Protein AF-0000000085014315 (afdb_homodimer)

Radius of gyration: 19.29 Å; Cα contacts (8 Å, |Δi|>4): 509; chains: 2; bounding box: 59×78×40 Å

Foldseek 3Di:
DPPPPPPPPDPPDDDDDLLVVQVVPAQDWDADPPARKTKHHHPFKHKDDQFWWKKAKQAAKKWKQWPPRDIDIHHHGRIDTDHGPIIIIIGGPDHSIMMMTDGDPDDD/DPPDPPPVPDPPDDDDDLLVVQVVPAQDWDADPPARKTKHHHDFKHKDDQFWWKKAKQAAKKWKQWPPRDIDIHHHGGIDTDHGPIIIMIGGPDHSIMMMTDGDPPDD

pLDDT: mean 91.31, std 13.92, range [42.81, 98.94]

Sequence (216 aa):
MPQRPRLNHREPPQPLHLVRLAAGTPGEWVVLPGSLLRVLALQGKVGGPAVSGWLTCLAGEALLDLPQREFVRLRAAEGYRVTPGEAWEALPVKAGTVLLLVPDHPEAMPQRPRLNHREPPQPLHLVRLAAGTPGEWVVLPGSLLRVLALQGKVGGPAVSGWLTCLAGEALLDLPQREFVRLRAAEGYRVTPGEAWEALPVKAGTVLLLVPDHPEA

Organism: Deinococcus geothermalis (strain DSM 11300 / CIP 105573 / AG-3a) (NCBI:txid319795)

Nearest PDB structures (foldseek):
  2i45-assembly1_B  TM=7.816E-01  e=3.590E-04  Neisseria meningitidis
  2i45-assembly3_E  TM=7.055E-01  e=2.454E-04  Neisseria meningitidis
  2i45-assembly1_A  TM=7.006E-01  e=3.791E-04  Neisseria meningitidis
  2i45-assembly4_H  TM=6.949E-01  e=3.590E-04  Neisseria meningitidis
  2i45-assembly5_J  TM=7.078E-01  e=1.009E-03  Neisseria meningitidis

Solvent-accessible surface area (backbone atoms only — not comparable to full-atom values): 11751 Å² total; per-residue (Å²): 129,82,79,70,73,74,70,80,71,73,73,75,76,67,58,43,53,46,60,61,58,12,55,73,44,60,55,35,80,38,71,44,86,98,55,80,32,29,27,28,17,50,67,49,76,37,76,55,77,83,45,38,28,41,38,31,22,45,30,44,23,34,37,35,44,36,68,95,81,37,67,35,72,33,41,52,35,17,32,36,80,45,43,58,88,58,61,39,32,38,30,52,74,34,82,74,14,24,38,38,37,43,56,56,75,75,77,127,127,84,76,70,75,74,69,78,69,73,72,74,76,67,59,42,54,47,58,61,58,13,56,73,45,62,52,34,79,38,70,43,88,97,55,79,34,29,26,26,17,52,58,55,75,37,76,56,78,84,45,36,29,42,38,30,23,44,31,45,23,34,36,35,45,36,68,93,83,36,66,35,69,33,41,53,34,17,31,37,81,44,44,59,87,60,61,41,31,38,30,53,75,35,82,75,14,25,38,36,37,44,57,55,74,77,74,128

Secondary structure (DSSP, 8-state):
----------PPP--EEHHHHHHTSTTS-EEPTTSS-EEEE-SS-EEPPS--EEEEEEESEEEEEEGGGEEEEEETTEEEEE-TT---EEEESSTT-EEEEEEPP---/----------PPP--EEHHHHHHTSTTSEEEPTTSS-EEEE--S-EEPPS--EEEEEEESEEEEEEGGGEEEEEETTEEEEE-TT---EEEESSTT-EEEEEEPP---

Structure (mmCIF, N/CA/C/O backbone):
data_AF-0000000085014315-model_v1
#
loop_
_entity.id
_entity.type
_entity.pdbx_description
1 polymer 'Uncharacterized protein'
#
loop_
_atom_site.group_PDB
_atom_site.id
_atom_site.type_symbol
_atom_site.label_atom_id
_atom_site.label_alt_id
_atom_site.label_comp_id
_atom_site.label_asym_id
_atom_site.label_entity_id
_atom_site.label_seq_id
_atom_site.pdbx_PDB_ins_code
_atom_site.Cartn_x
_atom_site.Cartn_y
_atom_site.Cartn_z
_atom_site.occupancy
_atom_site.B_iso_or_equiv
_atom_site.auth_seq_id
_atom_site.auth_comp_id
_atom_site.auth_asym_id
_atom_site.auth_atom_id
_atom_site.pdbx_PDB_model_num
ATOM 1 N N . MET A 1 1 ? -25.344 -43.625 7.895 1 47.88 1 MET A N 1
ATOM 2 C CA . MET A 1 1 ? -24.703 -43 6.742 1 47.88 1 MET A CA 1
ATOM 3 C C . MET A 1 1 ? -23.484 -42.188 7.176 1 47.88 1 MET A C 1
ATOM 5 O O . MET A 1 1 ? -23.578 -41.312 8.023 1 47.88 1 MET A O 1
ATOM 9 N N . PRO A 1 2 ? -22.203 -42.625 7.016 1 53.38 2 PRO A N 1
ATOM 10 C CA . PRO A 1 2 ? -21.047 -41.906 7.547 1 53.38 2 PRO A CA 1
ATOM 11 C C . PRO A 1 2 ? -20.938 -40.5 6.977 1 53.38 2 PRO A C 1
ATOM 13 O O . PRO A 1 2 ? -21.328 -40.25 5.832 1 53.38 2 PRO A O 1
ATOM 16 N N . GLN A 1 3 ? -21.141 -39.469 7.793 1 55.25 3 GLN A N 1
ATOM 17 C CA . GLN A 1 3 ? -20.922 -38.062 7.391 1 55.25 3 GLN A CA 1
ATOM 18 C C . GLN A 1 3 ? -19.594 -37.906 6.641 1 55.25 3 GLN A C 1
ATOM 20 O O . GLN A 1 3 ? -18.547 -38.375 7.117 1 55.25 3 GLN A O 1
ATOM 25 N N . ARG A 1 4 ? -19.609 -38.094 5.32 1 55.94 4 ARG A N 1
ATOM 26 C CA . ARG A 1 4 ? -18.422 -37.781 4.535 1 55.94 4 ARG A CA 1
ATOM 27 C C . ARG A 1 4 ? -17.656 -36.594 5.148 1 55.94 4 ARG A C 1
ATOM 29 O O . ARG A 1 4 ? -18.234 -35.562 5.473 1 55.94 4 ARG A O 1
ATOM 36 N N . PRO A 1 5 ? -16.516 -36.781 5.625 1 56.53 5 PRO A N 1
ATOM 37 C CA . PRO A 1 5 ? -15.75 -35.656 6.121 1 56.53 5 PRO A CA 1
ATOM 38 C C . PRO A 1 5 ? -15.82 -34.438 5.18 1 56.53 5 PRO A C 1
ATOM 40 O O . PRO A 1 5 ? -15.773 -34.594 3.959 1 56.53 5 PRO A O 1
ATOM 43 N N . ARG A 1 6 ? -16.484 -33.375 5.543 1 51.81 6 ARG A N 1
ATOM 44 C CA . ARG A 1 6 ? -16.406 -32.156 4.766 1 51.81 6 ARG A CA 1
ATOM 45 C C . ARG A 1 6 ? -15 -31.922 4.242 1 51.81 6 ARG A C 1
ATOM 47 O O . ARG A 1 6 ? -14.047 -31.875 5.02 1 51.81 6 ARG A O 1
ATOM 54 N N . LEU A 1 7 ? -14.648 -32.406 3.115 1 51.91 7 LEU A N 1
ATOM 55 C CA . LEU A 1 7 ? -13.383 -32 2.521 1 51.91 7 LEU A CA 1
ATOM 56 C C . LEU A 1 7 ? -13.062 -30.547 2.854 1 51.91 7 LEU A C 1
ATOM 58 O O . LEU A 1 7 ? -13.938 -29.688 2.777 1 51.91 7 LEU A O 1
ATOM 62 N N . ASN A 1 8 ? -12.281 -30.297 3.912 1 54.97 8 ASN A N 1
ATOM 63 C CA . ASN A 1 8 ? -11.789 -28.969 4.211 1 54.97 8 ASN A CA 1
ATOM 64 C C . ASN A 1 8 ? -11.578 -28.141 2.941 1 54.97 8 ASN A C 1
ATOM 66 O O . ASN A 1 8 ? -10.602 -28.344 2.223 1 54.97 8 ASN A O 1
ATOM 70 N N . HIS A 1 9 ? -12.531 -27.984 2.164 1 61.34 9 HIS A N 1
ATOM 71 C CA . HIS A 1 9 ? -12.461 -27.219 0.924 1 61.34 9 HIS A CA 1
ATOM 72 C C . HIS A 1 9 ? -11.688 -25.922 1.122 1 61.34 9 HIS A C 1
ATOM 74 O O . HIS A 1 9 ? -12.117 -25.047 1.88 1 61.34 9 HIS A O 1
ATOM 80 N N . ARG A 1 10 ? -10.406 -26.047 1.039 1 66.88 10 ARG A N 1
ATOM 81 C CA . ARG A 1 10 ? -9.609 -24.812 1.125 1 66.88 10 ARG A CA 1
ATOM 82 C C . ARG A 1 10 ? -10.148 -23.75 0.185 1 66.88 10 ARG A C 1
ATOM 84 O O . ARG A 1 10 ? -10.375 -24.016 -0.999 1 66.88 10 ARG A O 1
ATOM 91 N N . GLU A 1 11 ? -10.703 -22.703 0.617 1 80.25 11 GLU A N 1
ATOM 92 C CA . GLU A 1 11 ? -11.188 -21.578 -0.188 1 80.25 11 GLU A CA 1
ATOM 93 C C . GLU A 1 11 ? -10.125 -21.109 -1.175 1 80.25 11 GLU A C 1
ATOM 95 O O . GLU A 1 11 ? -8.945 -21.016 -0.829 1 80.25 11 GLU A O 1
ATOM 100 N N . PRO A 1 12 ? -10.555 -21.141 -2.383 1 86.5 12 PRO A N 1
ATOM 101 C CA . PRO A 1 12 ? -9.578 -20.656 -3.367 1 86.5 12 PRO A CA 1
ATOM 102 C C . PRO A 1 12 ? -8.945 -19.328 -2.969 1 86.5 12 PRO A C 1
ATOM 104 O O . PRO A 1 12 ? -9.609 -18.484 -2.365 1 86.5 12 PRO A O 1
ATOM 107 N N . PRO A 1 13 ? -7.703 -19.25 -3.199 1 91.19 13 PRO A N 1
ATOM 108 C CA . PRO A 1 13 ? -7.031 -17.984 -2.883 1 91.19 13 PRO A CA 1
ATOM 109 C C . PRO A 1 13 ? -7.688 -16.781 -3.553 1 91.19 13 PRO A C 1
ATOM 111 O O . PRO A 1 13 ? -8 -16.828 -4.746 1 91.19 13 PRO A O 1
ATOM 114 N N . GLN A 1 14 ? -8.047 -15.773 -2.852 1 95 14 GLN A N 1
ATOM 115 C CA . GLN A 1 14 ? -8.688 -14.562 -3.355 1 95 14 GLN A CA 1
ATOM 116 C C . GLN A 1 14 ? -8 -13.312 -2.814 1 95 14 GLN A C 1
ATOM 118 O O . GLN A 1 14 ? -7.566 -13.281 -1.661 1 95 14 GLN A O 1
ATOM 123 N N . PRO A 1 15 ? -7.953 -12.297 -3.689 1 97.62 15 PRO A N 1
ATOM 124 C CA . PRO A 1 15 ? -7.441 -11.023 -3.18 1 97.62 15 PRO A CA 1
ATOM 125 C C . PRO A 1 15 ? -8.438 -10.32 -2.256 1 97.62 15 PRO A C 1
ATOM 127 O O . PRO A 1 15 ? -9.633 -10.617 -2.283 1 97.62 15 PRO A O 1
ATOM 130 N N . LEU A 1 16 ? -7.941 -9.484 -1.442 1 98 16 LEU A N 1
ATOM 131 C CA . LEU A 1 16 ? -8.758 -8.586 -0.639 1 98 16 LEU A CA 1
ATOM 132 C C . LEU A 1 16 ? -8.859 -7.215 -1.301 1 98 16 LEU A C 1
ATOM 134 O O . LEU A 1 16 ? -7.848 -6.586 -1.602 1 98 16 LEU A O 1
ATOM 138 N N . HIS A 1 17 ? -10.031 -6.715 -1.563 1 98.38 17 HIS A N 1
ATOM 139 C CA . HIS A 1 17 ? -10.242 -5.387 -2.123 1 98.38 17 HIS A CA 1
ATOM 140 C C . HIS A 1 17 ? -10.172 -4.312 -1.039 1 98.38 17 HIS A C 1
ATOM 142 O O . HIS A 1 17 ? -11.148 -4.09 -0.317 1 98.38 17 HIS A O 1
ATOM 148 N N . LEU A 1 18 ? -9.102 -3.6 -1.009 1 98.69 18 LEU A N 1
ATOM 149 C CA . LEU A 1 18 ? -8.852 -2.715 0.124 1 98.69 18 LEU A CA 1
ATOM 150 C C . LEU A 1 18 ? -9.742 -1.479 0.054 1 98.69 18 LEU A C 1
ATOM 152 O O . LEU A 1 18 ? -10.18 -0.966 1.086 1 98.69 18 LEU A O 1
ATOM 156 N N . VAL A 1 19 ? -10.047 -1.002 -1.135 1 98.56 19 VAL A N 1
ATOM 157 C CA . VAL A 1 19 ? -10.93 0.144 -1.3 1 98.56 19 VAL A CA 1
ATOM 158 C C . VAL A 1 19 ? -12.336 -0.217 -0.818 1 98.56 19 VAL A C 1
ATOM 160 O O . VAL A 1 19 ? -12.961 0.545 -0.077 1 98.56 19 VAL A O 1
ATOM 163 N N . ARG A 1 20 ? -12.758 -1.369 -1.208 1 98.06 20 ARG A N 1
ATOM 164 C CA . ARG A 1 20 ? -14.086 -1.817 -0.789 1 98.06 20 ARG A CA 1
ATOM 165 C C . ARG A 1 20 ? -14.133 -2.051 0.718 1 98.06 20 ARG A C 1
ATOM 167 O O . ARG A 1 20 ? -15.109 -1.701 1.375 1 98.06 20 ARG A O 1
ATOM 174 N N . LEU A 1 21 ? -13.141 -2.697 1.232 1 98 21 LEU A N 1
ATOM 175 C CA . LEU A 1 21 ? -13.07 -2.924 2.672 1 98 21 LEU A CA 1
ATOM 176 C C . LEU A 1 21 ? -13.188 -1.608 3.436 1 98 21 LEU A C 1
ATOM 178 O O . LEU A 1 21 ? -14.008 -1.484 4.348 1 98 21 LEU A O 1
ATOM 182 N N . ALA A 1 22 ? -12.383 -0.635 3.045 1 98.25 22 ALA A N 1
ATOM 183 C CA . ALA A 1 22 ? -12.383 0.667 3.705 1 98.25 22 ALA A CA 1
ATOM 184 C C . ALA A 1 22 ? -13.742 1.355 3.562 1 98.25 22 ALA A C 1
ATOM 186 O O . ALA A 1 22 ? -14.211 2.02 4.492 1 98.25 22 ALA A O 1
ATOM 187 N N . ALA A 1 23 ? -14.336 1.209 2.406 1 97.31 23 ALA A N 1
ATOM 188 C CA . ALA A 1 23 ? -15.594 1.882 2.09 1 97.31 23 ALA A CA 1
ATOM 189 C C . ALA A 1 23 ? -16.734 1.346 2.949 1 97.31 23 ALA A C 1
ATOM 191 O O . ALA A 1 23 ? -17.797 1.967 3.041 1 97.31 23 ALA A O 1
ATOM 192 N N . GLY A 1 24 ? -16.484 0.151 3.5 1 97.25 24 GLY A N 1
ATOM 193 C CA . GLY A 1 24 ? -17.5 -0.396 4.383 1 97.25 24 GLY A CA 1
ATOM 194 C C . GLY A 1 24 ? -17.766 0.467 5.605 1 97.25 24 GLY A C 1
ATOM 195 O O . GLY A 1 24 ? -18.844 0.405 6.199 1 97.25 24 GLY A O 1
ATOM 196 N N . THR A 1 25 ? -16.766 1.223 6.113 1 97.06 25 THR A N 1
ATOM 197 C CA . THR A 1 25 ? -16.875 2.15 7.234 1 97.06 25 THR A CA 1
ATOM 198 C C . THR A 1 25 ? -16.125 3.447 6.938 1 97.06 25 THR A C 1
ATOM 200 O O . THR A 1 25 ? -15.148 3.771 7.609 1 97.06 25 THR A O 1
ATOM 203 N N . PRO A 1 26 ? -16.656 4.262 5.988 1 97 26 PRO A N 1
ATOM 204 C CA . PRO A 1 26 ? -15.945 5.48 5.586 1 97 26 PRO A CA 1
ATOM 205 C C . PRO A 1 26 ? -15.625 6.398 6.766 1 97 26 PRO A C 1
ATOM 207 O O . PRO A 1 26 ? -16.453 6.551 7.672 1 97 26 PRO A O 1
ATOM 210 N N . GLY A 1 27 ? -14.406 6.914 6.77 1 98.38 27 GLY A N 1
ATOM 211 C CA . GLY A 1 27 ? -13.992 7.848 7.809 1 98.38 27 GLY A CA 1
ATOM 212 C C . GLY A 1 27 ? -13.383 7.168 9.016 1 98.38 27 GLY A C 1
ATOM 213 O O . GLY A 1 27 ? -12.922 7.836 9.945 1 98.38 27 GLY A O 1
ATOM 214 N N . GLU A 1 28 ? -13.406 5.836 8.984 1 98.38 28 GLU A N 1
ATOM 215 C CA . GLU A 1 28 ? -12.852 5.066 10.094 1 98.38 28 GLU A CA 1
ATOM 216 C C . GLU A 1 28 ? -11.711 4.164 9.625 1 98.38 28 GLU A C 1
ATOM 218 O O . GLU A 1 28 ? -11.781 3.574 8.547 1 98.38 28 GLU A O 1
ATOM 223 N N . TRP A 1 29 ? -10.672 4.113 10.422 1 98.31 29 TRP A N 1
ATOM 224 C CA . TRP A 1 29 ? -9.586 3.18 10.141 1 98.31 29 TRP A CA 1
ATOM 225 C C . TRP A 1 29 ? -10.047 1.737 10.336 1 98.31 29 TRP A C 1
ATOM 227 O O . TRP A 1 29 ? -10.594 1.387 11.383 1 98.31 29 TRP A O 1
ATOM 237 N N . VAL A 1 30 ? -9.836 0.906 9.359 1 98.25 30 VAL A N 1
ATOM 238 C CA . VAL A 1 30 ? -10.211 -0.503 9.406 1 98.25 30 VAL A CA 1
ATOM 239 C C . VAL A 1 30 ? -8.953 -1.37 9.43 1 98.25 30 VAL A C 1
ATOM 241 O O . VAL A 1 30 ? -8.078 -1.235 8.57 1 98.25 30 VAL A O 1
ATOM 244 N N . VAL A 1 31 ? -8.859 -2.254 10.359 1 97.44 31 VAL A N 1
ATOM 245 C CA . VAL A 1 31 ? -7.695 -3.123 10.492 1 97.44 31 VAL A CA 1
ATOM 246 C C . VAL A 1 31 ? -7.805 -4.293 9.523 1 97.44 31 VAL A C 1
ATOM 248 O O . VAL A 1 31 ? -8.875 -4.883 9.367 1 97.44 31 VAL A O 1
ATOM 251 N N . LEU A 1 32 ? -6.707 -4.57 8.773 1 96.94 32 LEU A N 1
ATOM 252 C CA . LEU A 1 32 ? -6.684 -5.758 7.93 1 96.94 32 LEU A CA 1
ATOM 253 C C . LEU A 1 32 ? -6.598 -7.027 8.773 1 96.94 32 LEU A C 1
ATOM 255 O O . LEU A 1 32 ? -5.887 -7.059 9.781 1 96.94 32 LEU A O 1
ATOM 259 N N . PRO A 1 33 ? -7.254 -8.047 8.391 1 89.5 33 PRO A N 1
ATOM 260 C CA . PRO A 1 33 ? -7.27 -9.289 9.164 1 89.5 33 PRO A CA 1
ATOM 261 C C . PRO A 1 33 ? -5.871 -9.828 9.438 1 89.5 33 PRO A C 1
ATOM 263 O O . PRO A 1 33 ? -5.051 -9.938 8.523 1 89.5 33 PRO A O 1
ATOM 266 N N . GLY A 1 34 ? -5.609 -10.156 10.688 1 88.88 34 GLY A N 1
ATOM 267 C CA . GLY A 1 34 ? -4.383 -10.828 11.094 1 88.88 34 GLY A CA 1
ATOM 268 C C . GLY A 1 34 ? -3.164 -9.93 11.047 1 88.88 34 GLY A C 1
ATOM 269 O O . GLY A 1 34 ? -2.033 -10.406 10.961 1 88.88 34 GLY A O 1
ATOM 270 N N . SER A 1 35 ? -3.359 -8.609 10.938 1 93.44 35 SER A N 1
ATOM 271 C CA . SER A 1 35 ? -2.217 -7.711 10.812 1 93.44 35 SER A CA 1
ATOM 272 C C . SER A 1 35 ? -2.438 -6.43 11.609 1 93.44 35 SER A C 1
ATOM 274 O O . SER A 1 35 ? -3.467 -6.27 12.266 1 93.44 35 SER A O 1
ATOM 276 N N . LEU A 1 36 ? -1.395 -5.574 11.648 1 94.38 36 LEU A N 1
ATOM 277 C CA . LEU A 1 36 ? -1.513 -4.25 12.25 1 94.38 36 LEU A CA 1
ATOM 278 C C . LEU A 1 36 ? -1.823 -3.197 11.188 1 94.38 36 LEU A C 1
ATOM 280 O O . LEU A 1 36 ? -1.931 -2.008 11.5 1 94.38 36 LEU A O 1
ATOM 284 N N . LEU A 1 37 ? -1.972 -3.625 9.906 1 97.75 37 LEU A N 1
ATOM 285 C CA . LEU A 1 37 ? -2.244 -2.686 8.82 1 97.75 37 LEU A CA 1
ATOM 286 C C . LEU A 1 37 ? -3.654 -2.113 8.945 1 97.75 37 LEU A C 1
ATOM 288 O O . LEU A 1 37 ? -4.574 -2.807 9.383 1 97.75 37 LEU A O 1
ATOM 292 N N . ARG A 1 38 ? -3.811 -0.891 8.539 1 98.44 38 ARG A N 1
ATOM 293 C CA . ARG A 1 38 ? -5.121 -0.247 8.547 1 98.44 38 ARG A CA 1
ATOM 294 C C . ARG A 1 38 ? -5.395 0.457 7.223 1 98.44 38 ARG A C 1
ATOM 296 O O . ARG A 1 38 ? -4.48 1.015 6.609 1 98.44 38 ARG A O 1
ATOM 303 N N . VAL A 1 39 ? -6.598 0.418 6.844 1 98.81 39 VAL A N 1
ATOM 304 C CA . VAL A 1 39 ? -7.016 1.158 5.656 1 98.81 39 VAL A CA 1
ATOM 305 C C . VAL A 1 39 ? -8.102 2.17 6.031 1 98.81 39 VAL A C 1
ATOM 307 O O . VAL A 1 39 ? -8.82 1.979 7.012 1 98.81 39 VAL A O 1
ATOM 310 N N . LEU A 1 40 ? -8.164 3.236 5.324 1 98.88 40 LEU A N 1
ATOM 311 C CA . LEU A 1 40 ? -9.094 4.328 5.59 1 98.88 40 LEU A CA 1
ATOM 312 C C . LEU A 1 40 ? -9.656 4.887 4.289 1 98.88 40 LEU A C 1
ATOM 314 O O . LEU A 1 40 ? -8.906 5.281 3.396 1 98.88 40 LEU A O 1
ATOM 318 N N . ALA A 1 41 ? -10.938 4.812 4.129 1 98.88 41 ALA A N 1
ATOM 319 C CA . ALA A 1 41 ? -11.609 5.625 3.117 1 98.88 41 ALA A CA 1
ATOM 320 C C . ALA A 1 41 ? -11.938 7.012 3.66 1 98.88 41 ALA A C 1
ATOM 322 O O . ALA A 1 41 ? -12.711 7.145 4.617 1 98.88 41 ALA A O 1
ATOM 323 N N . LEU A 1 42 ? -11.391 7.953 3.068 1 98.69 42 LEU A N 1
ATOM 324 C CA . LEU A 1 42 ? -11.562 9.305 3.592 1 98.69 42 LEU A CA 1
ATOM 325 C C . LEU A 1 42 ? -12.953 9.844 3.246 1 98.69 42 LEU A C 1
ATOM 327 O O . LEU A 1 42 ? -13.359 9.82 2.084 1 98.69 42 LEU A O 1
ATOM 331 N N . GLN A 1 43 ? -13.672 10.266 4.184 1 96.25 43 GLN A N 1
ATOM 332 C CA . GLN A 1 43 ? -14.922 11.008 4.098 1 96.25 43 GLN A CA 1
ATOM 333 C C . GLN A 1 43 ? -14.828 12.344 4.824 1 96.25 43 GLN A C 1
ATOM 335 O O . GLN A 1 43 ? -15.391 12.508 5.91 1 96.25 43 GLN A O 1
ATOM 340 N N . GLY A 1 44 ? -14 13.188 4.48 1 96.81 44 GLY A N 1
ATOM 341 C CA . GLY A 1 44 ? -13.609 14.406 5.168 1 96.81 44 GLY A CA 1
ATOM 342 C C . GLY A 1 44 ? -12.297 14.281 5.91 1 96.81 44 GLY A C 1
ATOM 343 O O . GLY A 1 44 ? -11.469 13.422 5.586 1 96.81 44 GLY A O 1
ATOM 344 N N . LYS A 1 45 ? -12.094 15.203 6.777 1 98.06 45 LYS A N 1
ATOM 345 C CA . LYS A 1 45 ? -10.844 15.219 7.531 1 98.06 45 LYS A CA 1
ATOM 346 C C . LYS A 1 45 ? -10.836 14.156 8.625 1 98.06 45 LYS A C 1
ATOM 348 O O . LYS A 1 45 ? -11.805 14.031 9.375 1 98.06 45 LYS A O 1
ATOM 353 N N . VAL A 1 46 ? -9.828 13.352 8.719 1 98.5 46 VAL A N 1
ATOM 354 C CA . VAL A 1 46 ? -9.734 12.289 9.719 1 98.5 46 VAL A CA 1
ATOM 355 C C . VAL A 1 46 ? -8.375 12.367 10.422 1 98.5 46 VAL A C 1
ATOM 357 O O . VAL A 1 46 ? -7.344 12.531 9.773 1 98.5 46 VAL A O 1
ATOM 360 N N . GLY A 1 47 ? -8.336 12.227 11.711 1 97.75 47 GLY A N 1
ATOM 361 C CA . GLY A 1 47 ? -7.094 12.18 12.469 1 97.75 47 GLY A CA 1
ATOM 362 C C . GLY A 1 47 ? -6.344 10.867 12.305 1 97.75 47 GLY A C 1
ATOM 363 O O . GLY A 1 47 ? -6.957 9.797 12.266 1 97.75 47 GLY A O 1
ATOM 364 N N . GLY A 1 48 ? -5.039 10.984 12.156 1 97.5 48 GLY A N 1
ATOM 365 C CA . GLY A 1 48 ? -4.219 9.781 12.117 1 97.5 48 GLY A CA 1
ATOM 366 C C . GLY A 1 48 ? -3.859 9.266 13.5 1 97.5 48 GLY A C 1
ATOM 367 O O . GLY A 1 48 ? -3.768 10.039 14.453 1 97.5 48 GLY A O 1
ATOM 368 N N . PRO A 1 49 ? -3.715 7.965 13.625 1 95.94 49 PRO A N 1
ATOM 369 C CA . PRO A 1 49 ? -3.262 7.426 14.906 1 95.94 49 PRO A CA 1
ATOM 370 C C . PRO A 1 49 ? -1.861 7.902 15.289 1 95.94 49 PRO A C 1
ATOM 372 O O . PRO A 1 49 ? -1.073 8.273 14.414 1 95.94 49 PRO A O 1
ATOM 375 N N . ALA A 1 50 ? -1.545 7.855 16.578 1 94.44 50 ALA A N 1
ATOM 376 C CA . ALA A 1 50 ? -0.241 8.258 17.094 1 94.44 50 ALA A CA 1
ATOM 377 C C . ALA A 1 50 ? 0.749 7.102 17.062 1 94.44 50 ALA A C 1
ATOM 379 O O . ALA A 1 50 ? 1.162 6.598 18.109 1 94.44 50 ALA A O 1
ATOM 380 N N . VAL A 1 51 ? 1.141 6.664 15.93 1 94.31 51 VAL A N 1
ATOM 381 C CA . VAL A 1 51 ? 2.098 5.578 15.734 1 94.31 51 VAL A CA 1
ATOM 382 C C . VAL A 1 51 ? 3.152 5.992 14.719 1 94.31 51 VAL A C 1
ATOM 384 O O . VAL A 1 51 ? 2.971 6.973 13.992 1 94.31 51 VAL A O 1
ATOM 387 N N . SER A 1 52 ? 4.25 5.324 14.789 1 95.25 52 SER A N 1
ATOM 388 C CA . SER A 1 52 ? 5.207 5.449 13.695 1 95.25 52 SER A CA 1
ATOM 389 C C . SER A 1 52 ? 4.918 4.445 12.586 1 95.25 52 SER A C 1
ATOM 391 O O . SER A 1 52 ? 4.434 3.342 12.852 1 95.25 52 SER A O 1
ATOM 393 N N . GLY A 1 53 ? 5.09 4.816 11.359 1 96.25 53 GLY A N 1
ATOM 394 C CA . GLY A 1 53 ? 4.855 3.898 10.258 1 96.25 53 GLY A CA 1
ATOM 395 C C . GLY A 1 53 ? 4.781 4.594 8.906 1 96.25 53 GLY A C 1
ATOM 396 O O . GLY A 1 53 ? 5.113 5.773 8.797 1 96.25 53 GLY A O 1
ATOM 397 N N . TRP A 1 54 ? 4.516 3.893 7.906 1 98.06 54 TRP A N 1
ATOM 398 C CA . TRP A 1 54 ? 4.348 4.402 6.551 1 98.06 54 TRP A CA 1
ATOM 399 C C . TRP A 1 54 ? 2.871 4.539 6.195 1 98.06 54 TRP A C 1
ATOM 401 O O . TRP A 1 54 ? 2.078 3.627 6.449 1 98.06 54 TRP A O 1
ATOM 411 N N . LEU A 1 55 ? 2.502 5.672 5.719 1 98.62 55 LEU A N 1
ATOM 412 C CA . LEU A 1 55 ? 1.187 5.961 5.16 1 98.62 55 LEU A CA 1
ATOM 413 C C . LEU A 1 55 ? 1.239 6 3.637 1 98.62 55 LEU A C 1
ATOM 415 O O . LEU A 1 55 ? 2.02 6.758 3.057 1 98.62 55 LEU A O 1
ATOM 419 N N . THR A 1 56 ? 0.502 5.168 2.979 1 98.88 56 THR A N 1
ATOM 420 C CA . THR A 1 56 ? 0.495 5.113 1.521 1 98.88 56 THR A CA 1
ATOM 421 C C . THR A 1 56 ? -0.893 5.438 0.975 1 98.88 56 THR A C 1
ATOM 423 O O . THR A 1 56 ? -1.9 4.969 1.509 1 98.88 56 THR A O 1
ATOM 426 N N . CYS A 1 57 ? -0.975 6.301 -0.019 1 98.88 57 CYS A N 1
ATOM 427 C CA . CYS A 1 57 ? -2.234 6.531 -0.719 1 98.88 57 CYS A CA 1
ATOM 428 C C . CYS A 1 57 ? -2.488 5.445 -1.755 1 98.88 57 CYS A C 1
ATOM 430 O O . CYS A 1 57 ? -1.717 5.293 -2.703 1 98.88 57 CYS A O 1
ATOM 432 N N . LEU A 1 58 ? -3.547 4.684 -1.584 1 98.81 58 LEU A N 1
ATOM 433 C CA . LEU A 1 58 ? -3.85 3.578 -2.486 1 98.81 58 LEU A CA 1
ATOM 434 C C . LEU A 1 58 ? -4.676 4.059 -3.674 1 98.81 58 LEU A C 1
ATOM 436 O O . LEU A 1 58 ? -4.547 3.529 -4.781 1 98.81 58 LEU A O 1
ATOM 440 N N . ALA A 1 59 ? -5.559 4.984 -3.451 1 98.69 59 ALA A N 1
ATOM 441 C CA . ALA A 1 59 ? -6.461 5.543 -4.457 1 98.69 59 ALA A CA 1
ATOM 442 C C . ALA A 1 59 ? -6.754 7.012 -4.176 1 98.69 59 ALA A C 1
ATOM 444 O O . ALA A 1 59 ? -6.809 7.43 -3.016 1 98.69 59 ALA A O 1
ATOM 445 N N . GLY A 1 60 ? -6.988 7.738 -5.207 1 98.44 60 GLY A N 1
ATOM 446 C CA . GLY A 1 60 ? -7.297 9.148 -5.059 1 98.44 60 GLY A CA 1
ATOM 447 C C . GLY A 1 60 ? -6.086 9.992 -4.695 1 98.44 60 GLY A C 1
ATOM 448 O O . GLY A 1 60 ? -4.996 9.789 -5.234 1 98.44 60 GLY A O 1
ATOM 449 N N . GLU A 1 61 ? -6.355 11.023 -3.951 1 98.81 61 GLU A N 1
ATOM 450 C CA . GLU A 1 61 ? -5.363 11.992 -3.496 1 98.81 61 GLU A CA 1
ATOM 451 C C . GLU A 1 61 ? -5.742 12.578 -2.143 1 98.81 61 GLU A C 1
ATOM 453 O O . GLU A 1 61 ? -6.898 12.953 -1.923 1 98.81 61 GLU A O 1
ATOM 458 N N . ALA A 1 62 ? -4.738 12.617 -1.243 1 98.81 62 ALA A N 1
ATOM 459 C CA . ALA A 1 62 ? -4.977 13.156 0.094 1 98.81 62 ALA A CA 1
ATOM 460 C C . ALA A 1 62 ? -4.047 14.328 0.389 1 98.81 62 ALA A C 1
ATOM 462 O O . ALA A 1 62 ? -2.947 14.414 -0.165 1 98.81 62 ALA A O 1
ATOM 463 N N . LEU A 1 63 ? -4.48 15.188 1.195 1 98.69 63 LEU A N 1
ATOM 464 C CA . LEU A 1 63 ? -3.648 16.188 1.846 1 98.69 63 LEU A CA 1
ATOM 465 C C . LEU A 1 63 ? -3.424 15.844 3.314 1 98.69 63 LEU A C 1
ATOM 467 O O . LEU A 1 63 ? -4.383 15.664 4.066 1 98.69 63 LEU A O 1
ATOM 471 N N . LEU A 1 64 ? -2.162 15.68 3.662 1 98.44 64 LEU A N 1
ATOM 472 C CA . LEU A 1 64 ? -1.822 15.516 5.07 1 98.44 64 LEU A CA 1
ATOM 473 C C . LEU A 1 64 ? -1.562 16.859 5.73 1 98.44 64 LEU A C 1
ATOM 475 O O . LEU A 1 64 ? -0.7 17.625 5.285 1 98.44 64 LEU A O 1
ATOM 479 N N . ASP A 1 65 ? -2.348 17.156 6.688 1 97.56 65 ASP A N 1
ATOM 480 C CA . ASP A 1 65 ? -2.16 18.328 7.543 1 97.56 65 ASP A CA 1
ATOM 481 C C . ASP A 1 65 ? -1.268 17.984 8.734 1 97.56 65 ASP A C 1
ATOM 483 O O . ASP A 1 65 ? -1.64 17.188 9.586 1 97.56 65 ASP A O 1
ATOM 487 N N . LEU A 1 66 ? -0.027 18.547 8.711 1 95.75 66 LEU A N 1
ATOM 488 C CA . LEU A 1 66 ? 0.996 18.281 9.719 1 95.75 66 LEU A CA 1
ATOM 489 C C . LEU A 1 66 ? 1.148 19.453 10.672 1 95.75 66 LEU A C 1
ATOM 491 O O . LEU A 1 66 ? 0.657 20.547 10.391 1 95.75 66 LEU A O 1
ATOM 495 N N . PRO A 1 67 ? 1.713 19.234 11.797 1 89.69 67 PRO A N 1
ATOM 496 C CA . PRO A 1 67 ? 1.929 20.359 12.711 1 89.69 67 PRO A CA 1
ATOM 497 C C . PRO A 1 67 ? 2.711 21.5 12.062 1 89.69 67 PRO A C 1
ATOM 499 O O . PRO A 1 67 ? 3.42 21.297 11.078 1 89.69 67 PRO A O 1
ATOM 502 N N . GLN A 1 68 ? 2.605 22.734 12.562 1 88.44 68 GLN A N 1
ATOM 503 C CA . GLN A 1 68 ? 3.305 23.938 12.156 1 88.44 68 GLN A CA 1
ATOM 504 C C . GLN A 1 68 ? 2.898 24.359 10.75 1 88.44 68 GLN A C 1
ATOM 506 O O . GLN A 1 68 ? 3.711 24.906 10 1 88.44 68 GLN A O 1
ATOM 511 N N . ARG A 1 69 ? 1.718 23.922 10.344 1 88.38 69 ARG A N 1
ATOM 512 C CA . ARG A 1 69 ? 1.102 24.312 9.078 1 88.38 69 ARG A CA 1
ATOM 513 C C . ARG A 1 69 ? 1.862 23.734 7.895 1 88.38 69 ARG A C 1
ATOM 515 O O . ARG A 1 69 ? 2.059 24.406 6.879 1 88.38 69 ARG A O 1
ATOM 522 N N . GLU A 1 70 ? 2.367 22.578 8.125 1 93.81 70 GLU A N 1
ATOM 523 C CA . GLU A 1 70 ? 2.986 21.844 7.031 1 93.81 70 GLU A CA 1
ATOM 524 C C . GLU A 1 70 ? 1.998 20.859 6.398 1 93.81 70 GLU A C 1
ATOM 526 O O . GLU A 1 70 ? 1.111 20.344 7.078 1 93.81 70 GLU A O 1
ATOM 531 N N . PHE A 1 71 ? 2.18 20.781 5.074 1 96.25 71 PHE A N 1
ATOM 532 C CA . PHE A 1 71 ? 1.271 19.922 4.332 1 96.25 71 PHE A CA 1
ATOM 533 C C . PHE A 1 71 ? 2.045 19.016 3.385 1 96.25 71 PHE A C 1
ATOM 535 O O . PHE A 1 71 ? 3.076 19.406 2.838 1 96.25 71 PHE A O 1
ATOM 542 N N . VAL A 1 72 ? 1.548 17.859 3.252 1 97.81 72 VAL A N 1
ATOM 543 C CA . VAL A 1 72 ? 2.064 16.922 2.26 1 97.81 72 VAL A CA 1
ATOM 544 C C . VAL A 1 72 ? 0.924 16.422 1.38 1 97.81 72 VAL A C 1
ATOM 546 O O . VAL A 1 72 ? -0.092 15.938 1.886 1 97.81 72 VAL A O 1
ATOM 549 N N . ARG A 1 73 ? 1.077 16.609 0.103 1 98.5 73 ARG A N 1
ATOM 550 C CA . ARG A 1 73 ? 0.145 15.992 -0.833 1 98.5 73 ARG A CA 1
ATOM 551 C C . ARG A 1 73 ? 0.559 14.562 -1.151 1 98.5 73 ARG A C 1
ATOM 553 O O . ARG A 1 73 ? 1.696 14.312 -1.558 1 98.5 73 ARG A O 1
ATOM 560 N N . LEU A 1 74 ? -0.326 13.719 -0.939 1 98.56 74 LEU A N 1
ATOM 561 C CA . LEU A 1 74 ? -0.065 12.297 -1.154 1 98.56 74 LEU A CA 1
ATOM 562 C C . LEU A 1 74 ? -0.931 11.75 -2.283 1 98.56 74 LEU A C 1
ATOM 564 O O . LEU A 1 74 ? -2.137 11.562 -2.111 1 98.56 74 LEU A O 1
ATOM 568 N N . ARG A 1 75 ? -0.323 11.5 -3.416 1 98.44 75 ARG A N 1
ATOM 569 C CA . ARG A 1 75 ? -1.026 10.93 -4.559 1 98.44 75 ARG A CA 1
ATOM 570 C C . ARG A 1 75 ? -0.981 9.398 -4.523 1 98.44 75 ARG A C 1
ATOM 572 O O . ARG A 1 75 ? -0.24 8.812 -3.734 1 98.44 75 ARG A O 1
ATOM 579 N N . ALA A 1 76 ? -1.838 8.844 -5.383 1 98.5 76 ALA A N 1
ATOM 580 C CA . ALA A 1 76 ? -1.835 7.387 -5.473 1 98.5 76 ALA A CA 1
ATOM 581 C C . ALA A 1 76 ? -0.421 6.852 -5.68 1 98.5 76 ALA A C 1
ATOM 583 O O . ALA A 1 76 ? 0.341 7.391 -6.488 1 98.5 76 ALA A O 1
ATOM 584 N N . ALA A 1 77 ? -0.041 5.855 -4.914 1 98.5 77 ALA A N 1
ATOM 585 C CA . ALA A 1 77 ? 1.237 5.148 -4.941 1 98.5 77 ALA A CA 1
ATOM 586 C C . ALA A 1 77 ? 2.355 6.02 -4.371 1 98.5 77 ALA A C 1
ATOM 588 O O . ALA A 1 77 ? 3.529 5.824 -4.699 1 98.5 77 ALA A O 1
ATOM 589 N N . GLU A 1 78 ? 1.993 7.008 -3.668 1 98.62 78 GLU A N 1
ATOM 590 C CA . GLU A 1 78 ? 2.965 7.754 -2.873 1 98.62 78 GLU A CA 1
ATOM 591 C C . GLU A 1 78 ? 2.861 7.391 -1.395 1 98.62 78 GLU A C 1
ATOM 593 O O . GLU A 1 78 ? 1.789 7.02 -0.915 1 98.62 78 GLU A O 1
ATOM 598 N N . GLY A 1 79 ? 4.012 7.414 -0.685 1 98.5 79 GLY A N 1
ATOM 599 C CA . GLY A 1 79 ? 4.082 7.121 0.738 1 98.5 79 GLY A CA 1
ATOM 600 C C . GLY A 1 79 ? 4.668 8.258 1.553 1 98.5 79 GLY A C 1
ATOM 601 O O . GLY A 1 79 ? 5.414 9.086 1.027 1 98.5 79 GLY A O 1
ATOM 602 N N . TYR A 1 80 ? 4.312 8.305 2.758 1 98.06 80 TYR A N 1
ATOM 603 C CA . TYR A 1 80 ? 4.844 9.273 3.709 1 98.06 80 TYR A CA 1
ATOM 604 C C . TYR A 1 80 ? 5.09 8.625 5.066 1 98.06 80 TYR A C 1
ATOM 606 O O . TYR A 1 80 ? 4.277 7.828 5.539 1 98.06 80 TYR A O 1
ATOM 614 N N . ARG A 1 81 ? 6.199 8.938 5.676 1 97 81 ARG A N 1
ATOM 615 C CA . ARG A 1 81 ? 6.547 8.414 6.992 1 97 81 ARG A CA 1
ATOM 616 C C . ARG A 1 81 ? 5.922 9.266 8.094 1 97 81 ARG A C 1
ATOM 618 O O . ARG A 1 81 ? 6.195 10.461 8.195 1 97 81 ARG A O 1
ATOM 625 N N . VAL A 1 82 ? 5.113 8.625 8.867 1 96.06 82 VAL A N 1
ATOM 626 C CA . VAL A 1 82 ? 4.543 9.312 10.023 1 96.06 82 VAL A CA 1
ATOM 627 C C . VAL A 1 82 ? 5.281 8.898 11.289 1 96.06 82 VAL A C 1
ATOM 629 O O . VAL A 1 82 ? 5.816 7.793 11.375 1 96.06 82 VAL A O 1
ATOM 632 N N . THR A 1 83 ? 5.418 9.711 12.188 1 92.25 83 THR A N 1
ATOM 633 C CA . THR A 1 83 ? 6.125 9.453 13.438 1 92.25 83 THR A CA 1
ATOM 634 C C . THR A 1 83 ? 5.258 9.82 14.633 1 92.25 83 THR A C 1
ATOM 636 O O . THR A 1 83 ? 4.395 10.695 14.539 1 92.25 83 THR A O 1
ATOM 639 N N . PRO A 1 84 ? 5.711 9.023 15.656 1 84.88 84 PRO A N 1
ATOM 640 C CA . PRO A 1 84 ? 4.953 9.344 16.875 1 84.88 84 PRO A CA 1
ATOM 641 C C . PRO A 1 84 ? 5.16 10.781 17.328 1 84.88 84 PRO A C 1
ATOM 643 O O . PRO A 1 84 ? 6.242 11.344 17.156 1 84.88 84 PRO A O 1
ATOM 646 N N . GLY A 1 85 ? 4.168 11.461 17.922 1 85.25 85 GLY A N 1
ATOM 647 C CA . GLY A 1 85 ? 4.297 12.797 18.484 1 85.25 85 GLY A CA 1
ATOM 648 C C . GLY A 1 85 ? 3.912 13.898 17.516 1 85.25 85 GLY A C 1
ATOM 649 O O . GLY A 1 85 ? 3.721 15.047 17.922 1 85.25 85 GLY A O 1
ATOM 650 N N . GLU A 1 86 ? 4.066 13.516 16.281 1 88.12 86 GLU A N 1
ATOM 651 C CA . GLU A 1 86 ? 3.625 14.469 15.273 1 88.12 86 GLU A CA 1
ATOM 652 C C . GLU A 1 86 ? 2.17 14.219 14.883 1 88.12 86 GLU A C 1
ATOM 654 O O . GLU A 1 86 ? 1.88 13.336 14.078 1 88.12 86 GLU A O 1
ATOM 659 N N . ALA A 1 87 ? 1.332 15.07 15.508 1 94.75 87 ALA A N 1
ATOM 660 C CA . ALA A 1 87 ? -0.08 14.938 15.156 1 94.75 87 ALA A CA 1
ATOM 661 C C . ALA A 1 87 ? -0.306 15.211 13.68 1 94.75 87 ALA A C 1
ATOM 663 O O . ALA A 1 87 ? 0.308 16.125 13.109 1 94.75 87 ALA A O 1
ATOM 664 N N . TRP A 1 88 ? -1.22 14.438 13.078 1 97.44 88 TRP A N 1
ATOM 665 C CA . TRP A 1 88 ? -1.522 14.688 11.672 1 97.44 88 TRP A CA 1
ATOM 666 C C . TRP A 1 88 ? -2.977 14.344 11.359 1 97.44 88 TRP A C 1
ATOM 668 O O . TRP A 1 88 ? -3.619 13.602 12.102 1 97.44 88 TRP A O 1
ATOM 678 N N . GLU A 1 89 ? -3.525 14.992 10.359 1 98.06 89 GLU A N 1
ATOM 679 C CA . GLU A 1 89 ? -4.844 14.719 9.797 1 98.06 89 GLU A CA 1
ATOM 680 C C . GLU A 1 89 ? -4.773 14.555 8.281 1 98.06 89 GLU A C 1
ATOM 682 O O . GLU A 1 89 ? -3.906 15.141 7.629 1 98.06 89 GLU A O 1
ATOM 687 N N . ALA A 1 90 ? -5.613 13.734 7.801 1 98.62 90 ALA A N 1
ATOM 688 C CA . ALA A 1 90 ? -5.715 13.547 6.355 1 98.62 90 ALA A CA 1
ATOM 689 C C . ALA A 1 90 ? -7.059 14.047 5.828 1 98.62 90 ALA A C 1
ATOM 691 O O . ALA A 1 90 ? -8.094 13.828 6.461 1 98.62 90 ALA A O 1
ATOM 692 N N . LEU A 1 91 ? -7.004 14.711 4.738 1 98.38 91 LEU A N 1
ATOM 693 C CA . LEU A 1 91 ? -8.219 15.141 4.043 1 98.38 91 LEU A CA 1
ATOM 694 C C . LEU A 1 91 ? -8.18 14.719 2.578 1 98.38 91 LEU A C 1
ATOM 696 O O . LEU A 1 91 ? -7.125 14.773 1.939 1 98.38 91 LEU A O 1
ATOM 700 N N . PRO A 1 92 ? -9.352 14.32 2.033 1 98.62 92 PRO A N 1
ATOM 701 C CA . PRO A 1 92 ? -9.359 13.953 0.615 1 98.62 92 PRO A CA 1
ATOM 702 C C . PRO A 1 92 ? -9.312 15.172 -0.309 1 98.62 92 PRO A C 1
ATOM 704 O O . PRO A 1 92 ? -10.055 16.125 -0.114 1 98.62 92 PRO A O 1
ATOM 707 N N . VAL A 1 93 ? -8.398 15.125 -1.215 1 98.38 93 VAL A N 1
ATOM 708 C CA . VAL A 1 93 ? -8.359 16.094 -2.307 1 98.38 93 VAL A CA 1
ATOM 709 C C . VAL A 1 93 ? -9.258 15.617 -3.447 1 98.38 93 VAL A C 1
ATOM 711 O O . VAL A 1 93 ? -9.859 16.438 -4.152 1 98.38 93 VAL A O 1
ATOM 714 N N . LYS A 1 94 ? -9.352 14.32 -3.604 1 98.19 94 LYS A N 1
ATOM 715 C CA . LYS A 1 94 ? -10.227 13.68 -4.582 1 98.19 94 LYS A CA 1
ATOM 716 C C . LYS A 1 94 ? -11.211 12.742 -3.902 1 98.19 94 LYS A C 1
ATOM 718 O O . LYS A 1 94 ? -10.891 12.117 -2.889 1 98.19 94 LYS A O 1
ATOM 723 N N . ALA A 1 95 ? -12.422 12.594 -4.566 1 96.69 95 ALA A N 1
ATOM 724 C CA . ALA A 1 95 ? -13.359 11.578 -4.109 1 96.69 95 ALA A CA 1
ATOM 725 C C . ALA A 1 95 ? -12.758 10.18 -4.227 1 96.69 95 ALA A C 1
ATOM 727 O O . ALA A 1 95 ? -11.93 9.93 -5.105 1 96.69 95 ALA A O 1
ATOM 728 N N . GLY A 1 96 ? -13.125 9.336 -3.363 1 97.56 96 GLY A N 1
ATOM 729 C CA . GLY A 1 96 ? -12.695 7.949 -3.449 1 97.56 96 GLY A CA 1
ATOM 730 C C . GLY A 1 96 ? -11.281 7.73 -2.926 1 97.56 96 GLY A C 1
ATOM 731 O O . GLY A 1 96 ? -10.656 6.715 -3.232 1 97.56 96 GLY A O 1
ATOM 732 N N . THR A 1 97 ? -10.742 8.641 -2.086 1 98.75 97 THR A N 1
ATOM 733 C CA . THR A 1 97 ? -9.383 8.547 -1.561 1 98.75 97 THR A CA 1
ATOM 734 C C . THR A 1 97 ? -9.305 7.484 -0.467 1 98.75 97 THR A C 1
ATOM 736 O O . THR A 1 97 ? -10.109 7.48 0.463 1 98.75 97 THR A O 1
ATOM 739 N N . VAL A 1 98 ? -8.312 6.516 -0.608 1 98.94 98 VAL A N 1
ATOM 740 C CA . VAL A 1 98 ? -8.094 5.445 0.357 1 98.94 98 VAL A CA 1
ATOM 741 C C . VAL A 1 98 ? -6.625 5.406 0.768 1 98.94 98 VAL A C 1
ATOM 743 O O . VAL A 1 98 ? -5.734 5.453 -0.084 1 98.94 98 VAL A O 1
ATOM 746 N N . LEU A 1 99 ? -6.355 5.371 2.068 1 98.94 99 LEU A N 1
ATOM 747 C CA . LEU A 1 99 ? -5.016 5.332 2.645 1 98.94 99 LEU A CA 1
ATOM 748 C C . LEU A 1 99 ? -4.746 3.982 3.303 1 98.94 99 LEU A C 1
ATOM 750 O O . LEU A 1 99 ? -5.664 3.361 3.848 1 98.94 99 LEU A O 1
ATOM 754 N N . LEU A 1 100 ? -3.529 3.508 3.221 1 98.94 100 LEU A N 1
ATOM 755 C CA . LEU A 1 100 ? -3.02 2.348 3.941 1 98.94 100 LEU A CA 1
ATOM 756 C C . LEU A 1 100 ? -1.955 2.758 4.953 1 98.94 100 LEU A C 1
ATOM 758 O O . LEU A 1 100 ? -0.971 3.41 4.594 1 98.94 100 LEU A O 1
ATOM 762 N N . LEU A 1 101 ? -2.166 2.477 6.164 1 98.69 101 LEU A N 1
ATOM 763 C CA . LEU A 1 101 ? -1.173 2.709 7.207 1 98.69 101 LEU A CA 1
ATOM 764 C C . LEU A 1 101 ? -0.496 1.405 7.613 1 98.69 101 LEU A C 1
ATOM 766 O O . LEU A 1 101 ? -1.169 0.435 7.969 1 98.69 101 LEU A O 1
ATOM 770 N N . VAL A 1 102 ? 0.799 1.385 7.52 1 97.88 102 VAL A N 1
ATOM 771 C CA . VAL A 1 102 ? 1.636 0.282 7.98 1 97.88 102 VAL A CA 1
ATOM 772 C C . VAL A 1 102 ? 2.42 0.71 9.219 1 97.88 102 VAL A C 1
ATOM 774 O O . VAL A 1 102 ? 3.508 1.282 9.102 1 97.88 102 VAL A O 1
ATOM 777 N N . PRO A 1 103 ? 1.908 0.407 10.367 1 96 103 PRO A N 1
ATOM 778 C CA . PRO A 1 103 ? 2.633 0.793 11.578 1 96 103 PRO A CA 1
ATOM 779 C C . PRO A 1 103 ? 3.953 0.041 11.742 1 96 103 PRO A C 1
ATOM 781 O O . PRO A 1 103 ? 4.055 -1.124 11.344 1 96 103 PRO A O 1
ATOM 784 N N . ASP A 1 104 ? 4.887 0.772 12.359 1 93.38 104 ASP A N 1
ATOM 785 C CA . ASP A 1 104 ? 6.094 0.07 12.781 1 93.38 104 ASP A CA 1
ATOM 786 C C . ASP A 1 104 ? 5.793 -0.88 13.945 1 93.38 104 ASP A C 1
ATOM 788 O O . ASP A 1 104 ? 4.875 -0.641 14.727 1 93.38 104 ASP A O 1
ATOM 792 N N . HIS A 1 105 ? 6.367 -1.998 13.93 1 82.94 105 HIS A N 1
ATOM 793 C CA . HIS A 1 105 ? 6.188 -2.877 15.086 1 82.94 105 HIS A CA 1
ATOM 794 C C . HIS A 1 105 ? 6.789 -2.264 16.344 1 82.94 105 HIS A C 1
ATOM 796 O O . HIS A 1 105 ? 7.898 -1.728 16.312 1 82.94 105 HIS A O 1
ATOM 802 N N . PRO A 1 106 ? 5.883 -2.229 17.375 1 63.94 106 PRO A N 1
ATOM 803 C CA . PRO A 1 106 ? 6.406 -1.669 18.625 1 63.94 106 PRO A CA 1
ATOM 804 C C . PRO A 1 106 ? 7.695 -2.352 19.078 1 63.94 106 PRO A C 1
ATOM 806 O O . PRO A 1 106 ? 7.871 -3.553 18.859 1 63.94 106 PRO A O 1
ATOM 809 N N . GLU A 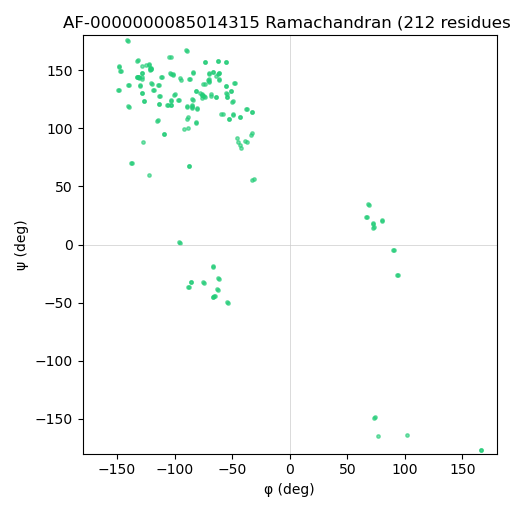1 107 ? 8.789 -1.693 18.969 1 55.72 107 GLU A N 1
ATOM 810 C CA . GLU A 1 107 ? 9.977 -2.277 19.594 1 55.72 107 GLU A CA 1
ATOM 811 C C . GLU A 1 107 ? 9.625 -2.955 20.906 1 55.72 107 GLU A C 1
ATOM 813 O O . GLU A 1 107 ? 8.883 -2.398 21.719 1 55.72 107 GLU A O 1
ATOM 818 N N . ALA A 1 108 ? 9.82 -4.27 21 1 42.84 108 ALA A N 1
ATOM 819 C CA . ALA A 1 108 ? 9.695 -4.879 22.312 1 42.84 108 ALA A CA 1
ATOM 820 C C . ALA A 1 108 ? 10.484 -4.094 23.359 1 42.84 108 ALA A C 1
ATOM 822 O O . ALA A 1 108 ? 11.523 -3.506 23.047 1 42.84 108 ALA A O 1
ATOM 823 N N . MET B 1 1 ? 35.625 34.969 10.555 1 48.72 1 MET B N 1
ATOM 824 C CA . MET B 1 1 ? 34.188 35.062 10.336 1 48.72 1 MET B CA 1
ATOM 825 C C . MET B 1 1 ? 33.438 33.844 10.859 1 48.72 1 MET B C 1
ATOM 827 O O . MET B 1 1 ? 33.781 32.719 10.477 1 48.72 1 MET B O 1
ATOM 831 N N . PRO B 1 2 ? 32.75 33.844 12 1 54.34 2 PRO B N 1
ATOM 832 C CA . PRO B 1 2 ? 32.156 32.594 12.539 1 54.34 2 PRO B CA 1
ATOM 833 C C . PRO B 1 2 ? 31.188 31.938 11.57 1 54.34 2 PRO B C 1
ATOM 835 O O . PRO B 1 2 ? 30.5 32.625 10.805 1 54.34 2 PRO B O 1
ATOM 838 N N . GLN B 1 3 ? 31.516 30.766 11.023 1 56.09 3 GLN B N 1
ATOM 839 C CA . GLN B 1 3 ? 30.609 29.984 10.188 1 56.09 3 GLN B CA 1
ATOM 840 C C . GLN B 1 3 ? 29.219 29.906 10.812 1 56.09 3 GLN B C 1
ATOM 842 O O . GLN B 1 3 ? 29.078 29.578 11.992 1 56.09 3 GLN B O 1
ATOM 847 N N . ARG B 1 4 ? 28.328 30.828 10.469 1 56.88 4 ARG B N 1
ATOM 848 C CA . ARG B 1 4 ? 26.938 30.703 10.898 1 56.88 4 ARG B CA 1
ATOM 849 C C . ARG B 1 4 ? 26.5 29.25 10.977 1 56.88 4 ARG B C 1
ATOM 851 O O . ARG B 1 4 ? 26.75 28.469 10.047 1 56.88 4 ARG B O 1
ATOM 858 N N . PRO B 1 5 ? 26.203 28.719 12.094 1 56.78 5 PRO B N 1
ATOM 859 C CA . PRO B 1 5 ? 25.703 27.344 12.117 1 56.78 5 PRO B CA 1
ATOM 860 C C . PRO B 1 5 ? 24.672 27.078 11.023 1 56.78 5 PRO B C 1
ATOM 862 O O . PRO B 1 5 ? 23.828 27.922 10.742 1 56.78 5 PRO B O 1
ATOM 865 N N . ARG B 1 6 ? 25 26.312 10.023 1 52.94 6 ARG B N 1
ATOM 866 C CA . ARG B 1 6 ? 23.984 25.875 9.078 1 52.94 6 ARG B CA 1
ATOM 867 C C . ARG B 1 6 ? 22.656 25.594 9.781 1 52.94 6 ARG B C 1
ATOM 869 O O . ARG B 1 6 ? 22.609 24.781 10.711 1 52.94 6 ARG B O 1
ATOM 876 N N . LEU B 1 7 ? 21.812 26.531 9.953 1 52.03 7 LEU B N 1
ATOM 877 C CA . LEU B 1 7 ? 20.469 26.203 10.43 1 52.03 7 LEU B CA 1
ATOM 878 C C . LEU B 1 7 ? 20.031 24.828 9.914 1 52.03 7 LEU B C 1
ATOM 880 O O . LEU B 1 7 ? 20.234 24.516 8.734 1 52.03 7 LEU B O 1
ATOM 884 N N . ASN B 1 8 ? 20.203 23.781 10.719 1 55.16 8 ASN B N 1
ATOM 885 C CA . ASN B 1 8 ? 19.672 22.453 10.375 1 55.16 8 ASN B CA 1
ATOM 886 C C . ASN B 1 8 ? 18.375 22.562 9.586 1 55.16 8 ASN B C 1
ATOM 888 O O . ASN B 1 8 ? 17.312 22.844 10.156 1 55.16 8 ASN B O 1
ATOM 892 N N . HIS B 1 9 ? 18.359 23.219 8.547 1 61.69 9 HIS B N 1
ATOM 893 C CA . HIS B 1 9 ? 17.172 23.375 7.703 1 61.69 9 HIS B CA 1
ATOM 894 C C . HIS B 1 9 ? 16.438 22.062 7.539 1 61.69 9 HIS B C 1
ATOM 896 O O . HIS B 1 9 ? 16.969 21.094 6.98 1 61.69 9 HIS B O 1
ATOM 902 N N . ARG B 1 10 ? 15.594 21.797 8.5 1 67 10 ARG B N 1
ATOM 903 C CA . ARG B 1 10 ? 14.789 20.578 8.359 1 67 10 ARG B CA 1
ATOM 904 C C . ARG B 1 10 ? 14.141 20.516 6.98 1 67 10 ARG B C 1
ATOM 906 O O . ARG B 1 10 ? 13.523 21.469 6.527 1 67 10 ARG B O 1
ATOM 913 N N . GLU B 1 11 ? 14.477 19.656 6.145 1 80.56 11 GLU B N 1
ATOM 914 C CA . GLU B 1 11 ? 13.883 19.438 4.828 1 80.56 11 GLU B CA 1
ATOM 915 C C . GLU B 1 11 ? 12.367 19.344 4.918 1 80.56 11 GLU B C 1
ATOM 917 O O . GLU B 1 11 ? 11.828 18.703 5.824 1 80.56 11 GLU B O 1
ATOM 922 N N . PRO B 1 12 ? 11.773 20.219 4.176 1 87 12 PRO B N 1
ATOM 923 C CA . PRO B 1 12 ? 10.312 20.141 4.195 1 87 12 PRO B CA 1
ATOM 924 C C . PRO B 1 12 ? 9.797 18.719 4 1 87 12 PRO B C 1
ATOM 926 O O . PRO B 1 12 ? 10.398 17.938 3.258 1 87 12 PRO B O 1
ATOM 929 N N . PRO B 1 13 ? 8.812 18.406 4.738 1 91.38 13 PRO B N 1
ATO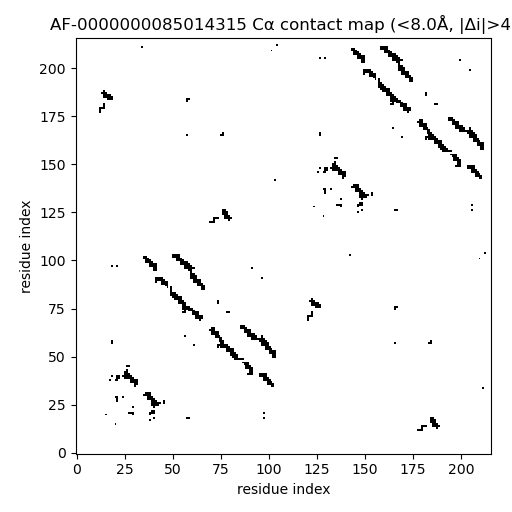M 930 C CA . PRO B 1 13 ? 8.234 17.062 4.578 1 91.38 13 PRO B CA 1
ATOM 931 C C . PRO B 1 13 ? 7.824 16.766 3.139 1 91.38 13 PRO B C 1
ATOM 933 O O . PRO B 1 13 ? 7.191 17.609 2.488 1 91.38 13 PRO B O 1
ATOM 936 N N . GLN B 1 14 ? 8.258 15.711 2.57 1 95.12 14 GLN B N 1
ATOM 937 C CA . GLN B 1 14 ? 7.957 15.305 1.2 1 95.12 14 GLN B CA 1
ATOM 938 C C . GLN B 1 14 ? 7.508 13.844 1.141 1 95.12 14 GLN B C 1
ATOM 940 O O . GLN B 1 14 ? 8.023 13 1.878 1 95.12 14 GLN B O 1
ATOM 945 N N . PRO B 1 15 ? 6.555 13.602 0.221 1 97.62 15 PRO B N 1
ATOM 946 C CA . PRO B 1 15 ? 6.195 12.195 0.01 1 97.62 15 PRO B CA 1
ATOM 947 C C . PRO B 1 15 ? 7.27 11.422 -0.753 1 97.62 15 PRO B C 1
ATOM 949 O O . PRO B 1 15 ? 8.117 12.023 -1.418 1 97.62 15 PRO B O 1
ATOM 952 N N . LEU B 1 16 ? 7.266 10.172 -0.588 1 98 16 LEU B N 1
ATOM 953 C CA . LEU B 1 16 ? 8.078 9.266 -1.397 1 98 16 LEU B CA 1
ATOM 954 C C . LEU B 1 16 ? 7.262 8.688 -2.549 1 98 16 LEU B C 1
ATOM 956 O O . LEU B 1 16 ? 6.195 8.109 -2.33 1 98 16 LEU B O 1
ATOM 960 N N . HIS B 1 17 ? 7.68 8.828 -3.764 1 98.38 17 HIS B N 1
ATOM 961 C CA . HIS B 1 17 ? 7.016 8.25 -4.926 1 98.38 17 HIS B CA 1
ATOM 962 C C . HIS B 1 17 ? 7.402 6.785 -5.105 1 98.38 17 HIS B C 1
ATOM 964 O O . HIS B 1 17 ? 8.469 6.48 -5.641 1 98.38 17 HIS B O 1
ATOM 970 N N . LEU B 1 18 ? 6.52 5.91 -4.785 1 98.69 18 LEU B N 1
ATOM 971 C CA . LEU B 1 18 ? 6.883 4.5 -4.711 1 98.69 18 LEU B CA 1
ATOM 972 C C . LEU B 1 18 ? 7.031 3.902 -6.105 1 98.69 18 LEU B C 1
ATOM 974 O O . LEU B 1 18 ? 7.887 3.043 -6.332 1 98.69 18 LEU B O 1
ATOM 978 N N . VAL B 1 19 ? 6.262 4.367 -7.062 1 98.56 19 VAL B N 1
ATOM 979 C CA . VAL B 1 19 ? 6.371 3.893 -8.438 1 98.56 19 VAL B CA 1
ATOM 980 C C . VAL B 1 19 ? 7.723 4.301 -9.023 1 98.56 19 VAL B C 1
ATOM 982 O O . VAL B 1 19 ? 8.414 3.48 -9.633 1 98.56 19 VAL B O 1
ATOM 985 N N . ARG B 1 20 ? 8.078 5.512 -8.773 1 98.06 20 ARG B N 1
ATOM 986 C CA . ARG B 1 20 ? 9.359 5.996 -9.273 1 98.06 20 ARG B CA 1
ATOM 987 C C . ARG B 1 20 ? 10.516 5.277 -8.586 1 98.06 20 ARG B C 1
ATOM 989 O O . ARG B 1 20 ? 11.508 4.922 -9.234 1 98.06 20 ARG B O 1
ATOM 996 N N . LEU B 1 21 ? 10.43 5.137 -7.305 1 98.06 21 LEU B N 1
ATOM 997 C CA . LEU B 1 21 ? 11.469 4.422 -6.566 1 98.06 21 LEU B CA 1
ATOM 998 C C . LEU B 1 21 ? 11.672 3.025 -7.145 1 98.06 21 LEU B C 1
ATOM 1000 O O . LEU B 1 21 ? 12.805 2.637 -7.449 1 98.06 21 LEU B O 1
ATOM 1004 N N . ALA B 1 22 ? 10.578 2.301 -7.324 1 98.31 22 ALA B N 1
ATOM 1005 C CA . ALA B 1 22 ? 10.641 0.94 -7.852 1 98.31 22 ALA B CA 1
ATOM 1006 C C . ALA B 1 22 ? 11.203 0.928 -9.273 1 98.31 22 ALA B C 1
ATOM 1008 O O . ALA B 1 22 ? 11.945 0.02 -9.641 1 98.31 22 ALA B O 1
ATOM 1009 N N . ALA B 1 23 ? 10.828 1.907 -10.047 1 97.44 23 ALA B N 1
ATOM 1010 C CA . ALA B 1 23 ? 11.211 1.979 -11.461 1 97.44 23 ALA B CA 1
ATOM 1011 C C . ALA B 1 23 ? 12.711 2.201 -11.617 1 97.44 23 ALA B C 1
ATOM 1013 O O . ALA B 1 23 ? 13.266 2.004 -12.703 1 97.44 23 ALA B O 1
ATOM 1014 N N . GLY B 1 24 ? 13.305 2.676 -10.516 1 97.31 24 GLY B N 1
ATOM 1015 C CA . GLY B 1 24 ? 14.75 2.85 -10.57 1 97.31 24 GLY B CA 1
ATOM 1016 C C . GLY B 1 24 ? 15.5 1.552 -10.797 1 97.31 24 GLY B C 1
ATOM 1017 O O . GLY B 1 24 ? 16.625 1.562 -11.297 1 97.31 24 GLY B O 1
ATOM 1018 N N . THR B 1 25 ? 14.961 0.386 -10.352 1 97.25 25 THR B N 1
ATOM 1019 C CA . THR B 1 25 ? 15.531 -0.942 -10.555 1 97.25 25 THR B CA 1
ATOM 1020 C C . THR B 1 25 ? 14.445 -1.946 -10.922 1 97.25 25 THR B C 1
ATOM 1022 O O . THR B 1 25 ? 14.18 -2.889 -10.172 1 97.25 25 THR B O 1
ATOM 1025 N N . PRO B 1 26 ? 13.875 -1.817 -12.156 1 97.19 26 PRO B N 1
ATOM 1026 C CA . PRO B 1 26 ? 12.766 -2.691 -12.547 1 97.19 26 PRO B CA 1
ATOM 1027 C C . PRO B 1 26 ? 13.109 -4.176 -12.414 1 97.19 26 PRO B C 1
ATOM 1029 O O . PRO B 1 26 ? 14.227 -4.586 -12.734 1 97.19 26 PRO B O 1
ATOM 1032 N N . GLY B 1 27 ? 12.172 -4.926 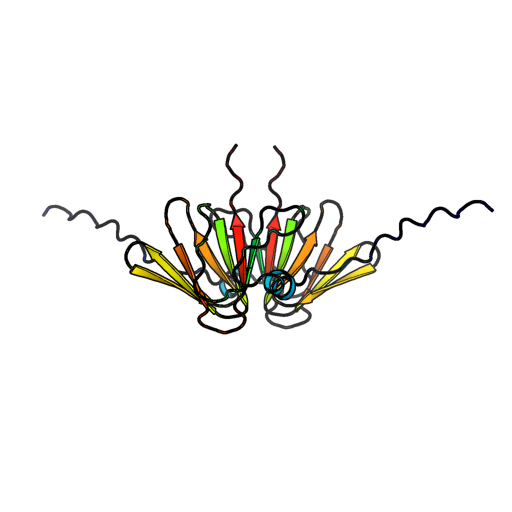-11.867 1 98.44 27 GLY B N 1
ATOM 1033 C CA . GLY B 1 27 ? 12.359 -6.363 -11.742 1 98.44 27 GLY B CA 1
ATOM 1034 C C . GLY B 1 27 ? 13.016 -6.77 -10.438 1 98.44 27 GLY B C 1
ATOM 1035 O O . GLY B 1 27 ? 13.164 -7.961 -10.156 1 98.44 27 GLY B O 1
ATOM 1036 N N . GLU B 1 28 ? 13.406 -5.766 -9.672 1 98.44 28 GLU B N 1
ATOM 1037 C CA . GLU B 1 28 ? 14.062 -6.035 -8.398 1 98.44 28 GLU B CA 1
ATOM 1038 C C . GLU B 1 28 ? 13.281 -5.434 -7.234 1 98.44 28 GLU B C 1
ATOM 1040 O O . GLU B 1 28 ? 12.75 -4.328 -7.34 1 98.44 28 GLU B O 1
ATOM 1045 N N . TRP B 1 29 ? 13.188 -6.18 -6.16 1 98.38 29 TRP B N 1
ATOM 1046 C CA . TRP B 1 29 ? 12.578 -5.652 -4.945 1 98.38 29 TRP B CA 1
ATOM 1047 C C . TRP B 1 29 ? 13.453 -4.562 -4.328 1 98.38 29 TRP B C 1
ATOM 1049 O O . TRP B 1 29 ? 14.648 -4.766 -4.105 1 98.38 29 TRP B O 1
ATOM 1059 N N . VAL B 1 30 ? 12.883 -3.434 -4.031 1 98.31 30 VAL B N 1
ATOM 1060 C CA . VAL B 1 30 ? 13.586 -2.305 -3.428 1 98.31 30 VAL B CA 1
ATOM 1061 C C . VAL B 1 30 ? 13.055 -2.062 -2.016 1 98.31 30 VAL B C 1
ATOM 1063 O O . VAL B 1 30 ? 11.852 -1.912 -1.814 1 98.31 30 VAL B O 1
ATOM 1066 N N . VAL B 1 31 ? 13.914 -1.995 -1.059 1 97.44 31 VAL B N 1
ATOM 1067 C CA . VAL B 1 31 ? 13.523 -1.79 0.333 1 97.44 31 VAL B CA 1
ATOM 1068 C C . VAL B 1 31 ? 13.273 -0.306 0.586 1 97.44 31 VAL B C 1
ATOM 1070 O O . VAL B 1 31 ? 14.039 0.547 0.127 1 97.44 31 VAL B O 1
ATOM 1073 N N . LEU B 1 32 ? 12.133 0.034 1.235 1 96.94 32 LEU B N 1
ATOM 1074 C CA . LEU B 1 32 ? 11.891 1.414 1.642 1 96.94 32 LEU B CA 1
ATOM 1075 C C . LEU B 1 32 ? 12.812 1.815 2.785 1 96.94 32 LEU B C 1
ATOM 1077 O O . LEU B 1 32 ? 13.07 1.018 3.689 1 96.94 32 LEU B O 1
ATOM 1081 N N . PRO B 1 33 ? 13.281 2.996 2.777 1 89.56 33 PRO B N 1
ATOM 1082 C CA . PRO B 1 33 ? 14.211 3.459 3.809 1 89.56 33 PRO B CA 1
ATOM 1083 C C . PRO B 1 33 ? 13.664 3.271 5.223 1 89.56 33 PRO B C 1
ATOM 1085 O O . PRO B 1 33 ? 12.531 3.664 5.508 1 89.56 33 PRO B O 1
ATOM 1088 N N . GLY B 1 34 ? 14.461 2.668 6.086 1 88.75 34 GLY B N 1
ATOM 1089 C CA . GLY B 1 34 ? 14.156 2.553 7.504 1 88.75 34 GLY B CA 1
ATOM 1090 C C . GLY B 1 34 ? 13.062 1.547 7.801 1 88.75 34 GLY B C 1
ATOM 1091 O O . GLY B 1 34 ? 12.43 1.606 8.852 1 88.75 34 GLY B O 1
ATOM 1092 N N . SER B 1 35 ? 12.719 0.69 6.844 1 93.5 35 SER B N 1
ATOM 1093 C CA . SER B 1 35 ? 11.617 -0.248 7.055 1 93.5 35 SER B CA 1
ATOM 1094 C C . SER B 1 35 ? 11.93 -1.61 6.445 1 93.5 35 SER B C 1
ATOM 1096 O O . SER B 1 35 ? 13.016 -1.815 5.891 1 93.5 35 SER B O 1
ATOM 1098 N N . LEU B 1 36 ? 11.016 -2.57 6.664 1 94.44 36 LEU B N 1
ATOM 1099 C CA . LEU B 1 36 ? 11.109 -3.877 6.02 1 94.44 36 LEU B CA 1
ATOM 1100 C C . LEU B 1 36 ? 10.242 -3.93 4.766 1 94.44 36 LEU B C 1
ATOM 1102 O O . LEU B 1 36 ? 10.164 -4.965 4.102 1 94.44 36 LEU B O 1
ATOM 1106 N N . LEU B 1 37 ? 9.57 -2.795 4.422 1 97.81 37 LEU B N 1
ATOM 1107 C C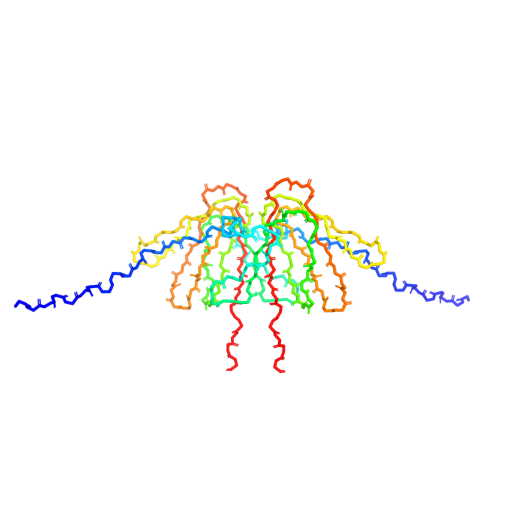A . LEU B 1 37 ? 8.703 -2.76 3.252 1 97.81 37 LEU B CA 1
ATOM 1108 C C . LEU B 1 37 ? 9.523 -2.824 1.967 1 97.81 37 LEU B C 1
ATOM 1110 O O . LEU B 1 37 ? 10.633 -2.299 1.907 1 97.81 37 LEU B O 1
ATOM 1114 N N . ARG B 1 38 ? 8.969 -3.434 0.971 1 98.44 38 ARG B N 1
ATOM 1115 C CA . ARG B 1 38 ? 9.625 -3.516 -0.331 1 98.44 38 ARG B CA 1
ATOM 1116 C C . ARG B 1 38 ? 8.656 -3.156 -1.453 1 98.44 38 ARG B C 1
ATOM 1118 O O . ARG B 1 38 ? 7.469 -3.482 -1.385 1 98.44 38 ARG B O 1
ATOM 1125 N N . VAL B 1 39 ? 9.18 -2.533 -2.418 1 98.88 39 VAL B N 1
ATOM 1126 C CA . VAL B 1 39 ? 8.391 -2.238 -3.609 1 98.88 39 VAL B CA 1
ATOM 1127 C C . VAL B 1 39 ? 9.039 -2.883 -4.832 1 98.88 39 VAL B C 1
ATOM 1129 O O . VAL B 1 39 ? 10.25 -3.113 -4.848 1 98.88 39 VAL B O 1
ATOM 1132 N N . LEU B 1 40 ? 8.258 -3.227 -5.797 1 98.88 40 LEU B N 1
ATOM 1133 C CA . LEU B 1 40 ? 8.711 -3.912 -7.004 1 98.88 40 LEU B CA 1
ATOM 1134 C C . LEU B 1 40 ? 7.996 -3.363 -8.234 1 98.88 40 LEU B C 1
ATOM 1136 O O . LEU B 1 40 ? 6.766 -3.348 -8.289 1 98.88 40 LEU B O 1
ATOM 1140 N N . ALA B 1 41 ? 8.742 -2.812 -9.141 1 98.88 41 ALA B N 1
ATOM 1141 C CA . ALA B 1 41 ? 8.219 -2.611 -10.492 1 98.88 41 ALA B CA 1
ATOM 1142 C C . ALA B 1 41 ? 8.391 -3.869 -11.336 1 98.88 41 ALA B C 1
ATOM 1144 O O . ALA B 1 41 ? 9.516 -4.305 -11.594 1 98.88 41 ALA B O 1
ATOM 1145 N N . LEU B 1 42 ? 7.309 -4.379 -11.719 1 98.75 42 LEU B N 1
ATOM 1146 C CA . LEU B 1 42 ? 7.383 -5.648 -12.43 1 98.75 42 LEU B CA 1
ATOM 1147 C C . LEU B 1 42 ? 7.918 -5.449 -13.844 1 98.75 42 LEU B C 1
ATOM 1149 O O . LEU B 1 42 ? 7.426 -4.59 -14.586 1 98.75 42 LEU B O 1
ATOM 1153 N N . GLN B 1 43 ? 8.852 -6.129 -14.172 1 96.94 43 GLN B N 1
ATOM 1154 C CA . GLN B 1 43 ? 9.398 -6.309 -15.508 1 96.94 43 GLN B CA 1
ATOM 1155 C C . GLN B 1 43 ? 9.516 -7.789 -15.859 1 96.94 43 GLN B C 1
ATOM 1157 O O . GLN B 1 43 ? 10.57 -8.406 -15.648 1 96.94 43 GLN B O 1
ATOM 1162 N N . GLY B 1 44 ? 8.453 -8.336 -16.406 1 96.88 44 GLY B N 1
ATOM 1163 C CA . GLY B 1 44 ? 8.359 -9.781 -16.547 1 96.88 44 GLY B CA 1
ATOM 1164 C C . GLY B 1 44 ? 8.023 -10.492 -15.258 1 96.88 44 GLY B C 1
ATOM 1165 O O . GLY B 1 44 ? 7.438 -9.898 -14.352 1 96.88 44 GLY B O 1
ATOM 1166 N N . LYS B 1 45 ? 8.234 -11.773 -15.25 1 98.06 45 LYS B N 1
ATOM 1167 C CA . LYS B 1 45 ? 7.926 -12.609 -14.094 1 98.06 45 LYS B CA 1
ATOM 1168 C C . LYS B 1 45 ? 9.008 -12.469 -13.023 1 98.06 45 LYS B C 1
ATO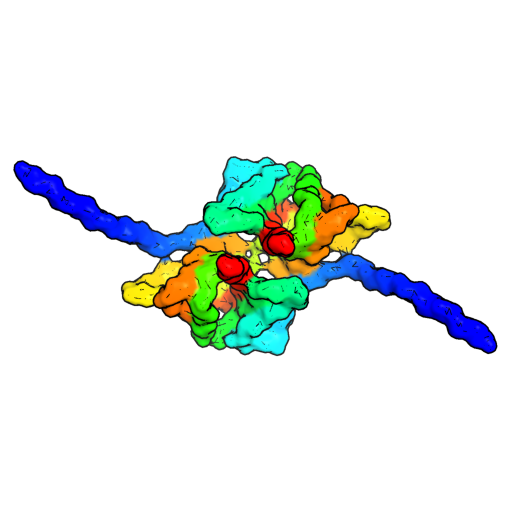M 1170 O O . LYS B 1 45 ? 10.203 -12.547 -13.32 1 98.06 45 LYS B O 1
ATOM 1175 N N . VAL B 1 46 ? 8.648 -12.234 -11.797 1 98.56 46 VAL B N 1
ATOM 1176 C CA . VAL B 1 46 ? 9.602 -12.07 -10.703 1 98.56 46 VAL B CA 1
ATOM 1177 C C . VAL B 1 46 ? 9.203 -12.961 -9.531 1 98.56 46 VAL B C 1
ATOM 1179 O O . VAL B 1 46 ? 8.023 -13.008 -9.148 1 98.56 46 VAL B O 1
ATOM 1182 N N . GLY B 1 47 ? 10.117 -13.633 -8.898 1 97.81 47 GLY B N 1
ATOM 1183 C CA . GLY B 1 47 ? 9.859 -14.438 -7.715 1 97.81 47 GLY B CA 1
ATOM 1184 C C . GLY B 1 47 ? 9.656 -13.602 -6.465 1 97.81 47 GLY B C 1
ATOM 1185 O O . GLY B 1 47 ? 10.336 -12.594 -6.262 1 97.81 47 GLY B O 1
ATOM 1186 N N . GLY B 1 48 ? 8.672 -14.008 -5.68 1 97.56 48 GLY B N 1
ATOM 1187 C CA . GLY B 1 48 ? 8.477 -13.352 -4.395 1 97.56 48 GLY B CA 1
ATOM 1188 C C . GLY B 1 48 ? 9.375 -13.914 -3.303 1 97.56 48 GLY B C 1
ATOM 1189 O O . GLY B 1 48 ? 9.742 -15.086 -3.334 1 97.56 48 GLY B O 1
ATOM 1190 N N . PRO B 1 49 ? 9.781 -13.07 -2.363 1 96 49 PRO B N 1
ATOM 1191 C CA . PRO B 1 49 ? 10.555 -13.578 -1.229 1 96 49 PRO B CA 1
ATOM 1192 C C . PRO B 1 49 ? 9.766 -14.586 -0.385 1 96 49 PRO B C 1
ATOM 1194 O O . PRO B 1 49 ? 8.539 -14.57 -0.387 1 96 49 PRO B O 1
ATOM 1197 N N . ALA B 1 50 ? 10.484 -15.414 0.358 1 94.5 50 ALA B N 1
ATOM 1198 C CA . ALA B 1 50 ? 9.883 -16.422 1.228 1 94.5 50 ALA B CA 1
ATOM 1199 C C . ALA B 1 50 ? 9.586 -15.844 2.609 1 94.5 50 ALA B C 1
ATOM 1201 O O . ALA B 1 50 ? 10.203 -16.25 3.6 1 94.5 50 ALA B O 1
ATOM 1202 N N . VAL B 1 51 ? 8.672 -14.953 2.717 1 94.44 51 VAL B N 1
ATOM 1203 C CA . VAL B 1 51 ? 8.25 -14.336 3.969 1 94.44 51 VAL B CA 1
ATOM 1204 C C . VAL B 1 51 ? 6.727 -14.336 4.062 1 94.44 51 VAL B C 1
ATOM 1206 O O . VAL B 1 51 ? 6.039 -14.547 3.061 1 94.44 51 VAL B O 1
ATOM 1209 N N . SER B 1 52 ? 6.27 -14.234 5.262 1 95.25 52 SER B N 1
ATOM 1210 C CA . SER B 1 52 ? 4.848 -13.961 5.438 1 95.25 52 SER B CA 1
ATOM 1211 C C . SER B 1 52 ? 4.562 -12.469 5.41 1 95.25 52 SER B C 1
ATOM 1213 O O . SER B 1 52 ? 5.395 -11.664 5.844 1 95.25 52 SER B O 1
ATOM 1215 N N . GLY B 1 53 ? 3.479 -12.055 4.836 1 96.25 53 GLY B N 1
ATOM 1216 C CA . GLY B 1 53 ? 3.133 -10.641 4.805 1 96.25 53 GLY B CA 1
ATOM 1217 C C . GLY B 1 53 ? 2.023 -10.32 3.818 1 96.25 53 GLY B C 1
ATOM 1218 O O . GLY B 1 53 ? 1.377 -11.227 3.289 1 96.25 53 GLY B O 1
ATOM 1219 N N . TRP B 1 54 ? 1.694 -9.117 3.676 1 98 54 TRP B N 1
ATOM 1220 C CA . TRP B 1 54 ? 0.697 -8.633 2.73 1 98 54 TRP B CA 1
ATOM 1221 C C . TRP B 1 54 ? 1.362 -8.07 1.478 1 98 54 TRP B C 1
ATOM 1223 O O . TRP B 1 54 ? 2.33 -7.312 1.567 1 98 54 TRP B O 1
ATOM 1233 N N . LEU B 1 55 ? 0.921 -8.508 0.354 1 98.62 55 LEU B N 1
ATOM 1234 C CA . LEU B 1 55 ? 1.289 -7.988 -0.958 1 98.62 55 LEU B CA 1
ATOM 1235 C C . LEU B 1 55 ? 0.176 -7.113 -1.528 1 98.62 55 LEU B C 1
ATOM 1237 O O . LEU B 1 55 ? -0.964 -7.562 -1.665 1 98.62 55 LEU B O 1
ATOM 1241 N N . THR B 1 56 ? 0.45 -5.875 -1.798 1 98.88 56 THR B N 1
ATOM 1242 C CA . THR B 1 56 ? -0.551 -4.957 -2.328 1 98.88 56 THR B CA 1
ATOM 1243 C C . THR B 1 56 ? -0.14 -4.441 -3.705 1 98.88 56 THR B C 1
ATOM 1245 O O . THR B 1 56 ? 1.027 -4.109 -3.926 1 98.88 56 THR B O 1
ATOM 1248 N N . CYS B 1 57 ? -1.042 -4.449 -4.66 1 98.88 57 CYS B N 1
ATOM 1249 C CA . CYS B 1 57 ? -0.794 -3.816 -5.949 1 98.88 57 CYS B CA 1
ATOM 1250 C C . CYS B 1 57 ? -1.025 -2.311 -5.871 1 98.88 57 CYS B C 1
ATOM 1252 O O . CYS B 1 57 ? -2.143 -1.864 -5.609 1 98.88 57 CYS B O 1
ATOM 1254 N N . LEU B 1 58 ? 0.011 -1.543 -6.102 1 98.81 58 LEU B N 1
ATOM 1255 C CA . LEU B 1 58 ? -0.09 -0.091 -5.992 1 98.81 58 LEU B CA 1
ATOM 1256 C C . LEU B 1 58 ? -0.533 0.522 -7.316 1 98.81 58 LEU B C 1
ATOM 1258 O O . LEU B 1 58 ? -1.231 1.539 -7.332 1 98.81 58 LEU B O 1
ATOM 1262 N N . ALA B 1 59 ? -0.085 -0.024 -8.398 1 98.69 59 ALA B N 1
ATOM 1263 C CA . ALA B 1 59 ? -0.374 0.442 -9.75 1 98.69 59 ALA B CA 1
ATOM 1264 C C . ALA B 1 59 ? -0.437 -0.726 -10.734 1 98.69 59 ALA B C 1
ATOM 1266 O O . ALA B 1 59 ? 0.283 -1.714 -10.578 1 98.69 59 ALA B O 1
ATOM 1267 N N . GLY B 1 60 ? -1.224 -0.569 -11.727 1 98.44 60 GLY B N 1
ATOM 1268 C CA . GLY B 1 60 ? -1.354 -1.609 -12.734 1 98.44 60 GLY B CA 1
ATOM 1269 C C . GLY B 1 60 ? -2.137 -2.814 -12.25 1 98.44 60 GLY B C 1
ATOM 1270 O O . GLY B 1 60 ? -3.15 -2.668 -11.562 1 98.44 60 GLY B O 1
ATOM 1271 N N . GLU B 1 61 ? -1.765 -3.949 -12.789 1 98.81 61 GLU B N 1
ATOM 1272 C CA . GLU B 1 61 ? -2.383 -5.238 -12.5 1 98.81 61 GLU B CA 1
ATOM 1273 C C . GLU B 1 61 ? -1.369 -6.375 -12.602 1 98.81 61 GLU B C 1
ATOM 1275 O O . GLU B 1 61 ? -0.59 -6.434 -13.555 1 98.81 61 GLU B O 1
ATOM 1280 N N . ALA B 1 62 ? -1.396 -7.242 -11.57 1 98.81 62 ALA B N 1
ATOM 1281 C CA . ALA B 1 62 ? -0.468 -8.375 -11.547 1 98.81 62 ALA B CA 1
ATOM 1282 C C . ALA B 1 62 ? -1.218 -9.695 -11.5 1 98.81 62 ALA B C 1
ATOM 1284 O O . ALA B 1 62 ? -2.346 -9.766 -11 1 98.81 62 ALA B O 1
ATOM 1285 N N . LEU B 1 63 ? -0.633 -10.68 -12 1 98.69 63 LEU B N 1
ATOM 1286 C CA . LEU B 1 63 ? -1.021 -12.07 -11.781 1 98.69 63 LEU B CA 1
ATOM 1287 C C . LEU B 1 63 ? -0.03 -12.766 -10.852 1 98.69 63 LEU B C 1
ATOM 1289 O O . LEU B 1 63 ? 1.171 -12.805 -11.133 1 98.69 63 LEU B O 1
ATOM 1293 N N . LEU B 1 64 ? -0.553 -13.242 -9.734 1 98.44 64 LEU B N 1
ATOM 1294 C CA . LEU B 1 64 ? 0.266 -14.07 -8.867 1 98.44 64 LEU B CA 1
ATOM 1295 C C . LEU B 1 64 ? 0.149 -15.539 -9.25 1 98.44 64 LEU B C 1
ATOM 1297 O O . LEU B 1 64 ? -0.954 -16.094 -9.281 1 98.44 64 LEU B O 1
ATOM 1301 N N . ASP B 1 65 ? 1.245 -16.078 -9.602 1 97.56 65 ASP B N 1
ATOM 1302 C CA . ASP B 1 65 ? 1.363 -17.516 -9.844 1 97.56 65 ASP B CA 1
ATOM 1303 C C . ASP B 1 65 ? 1.729 -18.266 -8.57 1 97.56 65 ASP B C 1
ATOM 1305 O O . ASP B 1 65 ? 2.82 -18.078 -8.023 1 97.56 65 ASP B O 1
ATOM 1309 N N . LEU B 1 66 ? 0.742 -19.016 -8.031 1 95.75 66 LEU B N 1
ATOM 1310 C CA . LEU B 1 66 ? 0.875 -19.75 -6.77 1 95.75 66 LEU B CA 1
ATOM 1311 C C . LEU B 1 66 ? 1.083 -21.234 -7.02 1 95.75 66 LEU B C 1
ATOM 1313 O O . LEU B 1 66 ? 0.862 -21.719 -8.133 1 95.75 66 LEU B O 1
ATOM 1317 N N . PRO B 1 67 ? 1.579 -21.922 -6.059 1 89.75 67 PRO B N 1
ATOM 1318 C CA . PRO B 1 67 ? 1.733 -23.375 -6.238 1 89.75 67 PRO B CA 1
ATOM 1319 C C . PRO B 1 67 ? 0.426 -24.062 -6.617 1 89.75 67 PRO B C 1
ATOM 1321 O O . PRO B 1 67 ? -0.656 -23.531 -6.355 1 89.75 67 PRO B O 1
ATOM 1324 N N . GLN B 1 68 ? 0.455 -25.234 -7.25 1 88.38 68 GLN B N 1
ATOM 1325 C CA . GLN B 1 68 ? -0.656 -26.094 -7.645 1 88.38 68 GLN B CA 1
ATOM 1326 C C . GLN B 1 68 ? -1.511 -25.438 -8.719 1 88.38 68 GLN B C 1
ATOM 1328 O O . GLN B 1 68 ? -2.729 -25.625 -8.758 1 88.38 68 GLN B O 1
ATOM 1333 N N . ARG B 1 69 ? -0.894 -24.516 -9.438 1 88.06 69 ARG B N 1
ATOM 1334 C CA . ARG B 1 69 ? -1.503 -23.844 -10.586 1 88.06 69 ARG B CA 1
ATOM 1335 C C . ARG B 1 69 ? -2.646 -22.938 -10.148 1 88.06 69 ARG B C 1
ATOM 1337 O O . ARG B 1 69 ? -3.691 -22.891 -10.797 1 88.06 69 ARG B O 1
ATOM 1344 N N . GLU B 1 70 ? -2.459 -22.375 -9.016 1 93.81 70 GLU B N 1
ATOM 1345 C CA . GLU B 1 70 ? -3.396 -21.359 -8.539 1 93.81 70 GLU B CA 1
ATOM 1346 C C . GLU B 1 70 ? -2.912 -19.969 -8.891 1 93.81 70 GLU B C 1
ATOM 1348 O O . GLU B 1 70 ? -1.707 -19.703 -8.914 1 93.81 70 GLU B O 1
ATOM 1353 N N . PHE B 1 71 ? -3.934 -19.172 -9.25 1 96.25 71 PHE B N 1
ATOM 1354 C CA . PHE B 1 71 ? -3.615 -17.812 -9.664 1 96.25 71 PHE B CA 1
ATOM 1355 C C . PHE B 1 71 ? -4.496 -16.812 -8.938 1 96.25 71 PHE B C 1
ATOM 1357 O O . PHE B 1 71 ? -5.668 -17.078 -8.672 1 96.25 71 PHE B O 1
ATOM 1364 N N . VAL B 1 72 ? -3.896 -15.734 -8.641 1 97.81 72 VAL B N 1
ATOM 1365 C CA . VAL B 1 72 ? -4.637 -14.609 -8.078 1 97.81 72 VAL B CA 1
ATOM 1366 C C . VAL B 1 72 ? -4.367 -13.352 -8.906 1 97.81 72 VAL B C 1
ATOM 1368 O O . VAL B 1 72 ? -3.209 -12.984 -9.125 1 97.81 72 VAL B O 1
ATOM 1371 N N . ARG B 1 73 ? -5.414 -12.773 -9.398 1 98.44 73 ARG B N 1
ATOM 1372 C CA . ARG B 1 73 ? -5.281 -11.461 -10.031 1 98.44 73 ARG B CA 1
ATOM 1373 C C . ARG B 1 73 ? -5.332 -10.344 -9 1 98.44 73 ARG B C 1
ATOM 1375 O O . ARG B 1 73 ? -6.273 -10.273 -8.203 1 98.44 73 ARG B O 1
ATOM 1382 N N . LEU B 1 74 ? -4.363 -9.586 -9.023 1 98.56 74 LEU B N 1
ATOM 1383 C CA . LEU B 1 74 ? -4.25 -8.484 -8.07 1 98.56 74 LEU B CA 1
ATOM 1384 C C . LEU B 1 74 ? -4.312 -7.141 -8.781 1 98.56 74 LEU B C 1
ATOM 1386 O O . LEU B 1 74 ? -3.352 -6.738 -9.438 1 98.56 74 LEU B O 1
ATOM 1390 N N . ARG B 1 75 ? -5.418 -6.438 -8.641 1 98.38 75 ARG B N 1
ATOM 1391 C CA . ARG B 1 75 ? -5.59 -5.117 -9.227 1 98.38 75 ARG B CA 1
ATOM 1392 C C . ARG B 1 75 ? -5.133 -4.02 -8.273 1 98.38 75 ARG B C 1
ATOM 1394 O O . ARG B 1 75 ? -4.871 -4.289 -7.098 1 98.38 75 ARG B O 1
ATOM 1401 N N . ALA B 1 76 ? -5.02 -2.844 -8.867 1 98.5 76 ALA B N 1
ATOM 1402 C CA . ALA B 1 76 ? -4.645 -1.712 -8.023 1 98.5 76 ALA B CA 1
ATOM 1403 C C . ALA B 1 76 ? -5.535 -1.627 -6.789 1 98.5 76 ALA B C 1
ATOM 1405 O O . ALA B 1 76 ? -6.754 -1.775 -6.887 1 98.5 76 ALA B O 1
ATOM 1406 N N . ALA B 1 77 ? -4.922 -1.468 -5.637 1 98.5 77 ALA B N 1
ATOM 1407 C CA . ALA B 1 77 ? -5.547 -1.317 -4.324 1 98.5 77 ALA B CA 1
ATOM 1408 C C . ALA B 1 77 ? -6.145 -2.639 -3.848 1 98.5 77 ALA B C 1
ATOM 1410 O O . ALA B 1 77 ? -7.078 -2.65 -3.043 1 98.5 77 ALA B O 1
ATOM 1411 N N . GLU B 1 78 ? -5.723 -3.686 -4.41 1 98.62 78 GLU B N 1
ATOM 1412 C CA . GLU B 1 78 ? -6.02 -5.008 -3.871 1 98.62 78 GLU B CA 1
ATOM 1413 C C . GLU B 1 78 ? -4.809 -5.602 -3.16 1 98.62 78 GLU B C 1
ATOM 1415 O O . GLU B 1 78 ? -3.666 -5.281 -3.496 1 98.62 78 GLU B O 1
ATOM 1420 N N . GLY B 1 79 ? -5.059 -6.398 -2.104 1 98.5 79 GLY B N 1
ATOM 1421 C CA . GLY B 1 79 ? -4.016 -7.059 -1.336 1 98.5 79 GLY B CA 1
ATOM 1422 C C . GLY B 1 79 ? -4.172 -8.57 -1.293 1 98.5 79 GLY B C 1
ATOM 1423 O O . GLY B 1 79 ? -5.277 -9.086 -1.475 1 98.5 79 GLY B O 1
ATOM 1424 N N . TYR B 1 80 ? -3.121 -9.219 -1.092 1 98 80 TYR B N 1
ATOM 1425 C CA . TYR B 1 80 ? -3.094 -10.664 -0.938 1 98 80 TYR B CA 1
ATOM 1426 C C . TYR B 1 80 ? -2.105 -11.086 0.146 1 98 80 TYR B C 1
ATOM 1428 O O . TYR B 1 80 ? -1.006 -10.531 0.236 1 98 80 TYR B O 1
ATOM 1436 N N . ARG B 1 81 ? -2.492 -12.016 0.956 1 97 81 ARG B N 1
ATOM 1437 C CA . ARG B 1 81 ? -1.635 -12.531 2.018 1 97 81 ARG B CA 1
ATOM 1438 C C . ARG B 1 81 ? -0.718 -13.633 1.496 1 97 81 ARG B C 1
ATOM 1440 O O . ARG B 1 81 ? -1.19 -14.664 1.011 1 97 81 ARG B O 1
ATOM 1447 N N . VAL B 1 82 ? 0.548 -13.383 1.605 1 96 82 VAL B N 1
ATOM 1448 C CA . VAL B 1 82 ? 1.509 -14.414 1.229 1 96 82 VAL B CA 1
ATOM 1449 C C . VAL B 1 82 ? 2.051 -15.094 2.482 1 96 82 VAL B C 1
ATOM 1451 O O . VAL B 1 82 ? 2.113 -14.484 3.553 1 96 82 VAL B O 1
ATOM 1454 N N . THR B 1 83 ? 2.326 -16.281 2.43 1 92.44 83 THR B N 1
ATOM 1455 C CA . THR B 1 83 ? 2.822 -17.062 3.559 1 92.44 83 THR B CA 1
ATOM 1456 C C . THR B 1 83 ? 4.129 -17.75 3.199 1 92.44 83 THR B C 1
ATOM 1458 O O . THR B 1 83 ? 4.375 -18.062 2.031 1 92.44 83 THR B O 1
ATOM 1461 N N . PRO B 1 84 ? 4.781 -17.938 4.398 1 85.25 84 PRO B N 1
ATOM 1462 C CA . PRO B 1 84 ? 6.035 -18.641 4.148 1 85.2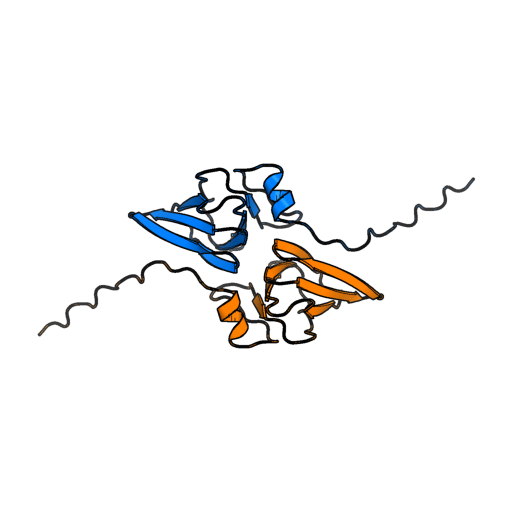5 84 PRO B CA 1
ATOM 1463 C C . PRO B 1 84 ? 5.809 -20.047 3.592 1 85.25 84 PRO B C 1
ATOM 1465 O O . PRO B 1 84 ? 4.82 -20.703 3.93 1 85.25 84 PRO B O 1
ATOM 1468 N N . GLY B 1 85 ? 6.648 -20.578 2.703 1 85.44 85 GLY B N 1
ATOM 1469 C CA . GLY B 1 85 ? 6.578 -21.938 2.195 1 85.44 85 GLY B CA 1
ATOM 1470 C C . GLY B 1 85 ? 5.809 -22.047 0.893 1 85.44 85 GLY B C 1
ATOM 1471 O O . GLY B 1 85 ? 5.883 -23.062 0.205 1 85.44 85 GLY B O 1
ATOM 1472 N N . GLU B 1 86 ? 4.941 -21.094 0.774 1 88.19 86 GLU B N 1
ATOM 1473 C CA . GLU B 1 86 ? 4.223 -21.047 -0.497 1 88.19 86 GLU B CA 1
ATOM 1474 C C . GLU B 1 86 ? 4.973 -20.203 -1.525 1 88.19 86 GLU B C 1
ATOM 1476 O O . GLU B 1 86 ? 4.906 -18.969 -1.493 1 88.19 86 GLU B O 1
ATOM 1481 N N . ALA B 1 87 ? 5.672 -20.969 -2.387 1 94.81 87 ALA B N 1
ATOM 1482 C CA . ALA B 1 87 ? 6.379 -20.25 -3.441 1 94.81 87 ALA B CA 1
ATOM 1483 C C . ALA B 1 87 ? 5.402 -19.484 -4.332 1 94.81 87 ALA B C 1
ATOM 1485 O O . ALA B 1 87 ? 4.324 -19.984 -4.66 1 94.81 87 ALA B O 1
ATOM 1486 N N . TRP B 1 88 ? 5.812 -18.281 -4.738 1 97.44 88 TRP B N 1
ATOM 1487 C CA . TRP B 1 88 ? 4.945 -17.516 -5.629 1 97.44 88 TRP B CA 1
ATOM 1488 C C . TRP B 1 88 ? 5.766 -16.641 -6.566 1 97.44 88 TRP B C 1
ATOM 1490 O O . TRP B 1 88 ? 6.926 -16.328 -6.281 1 97.44 88 TRP B O 1
ATOM 1500 N N . GLU B 1 89 ? 5.227 -16.344 -7.727 1 98.06 89 GLU B N 1
ATOM 1501 C CA . GLU B 1 89 ? 5.762 -15.406 -8.703 1 98.06 89 GLU B CA 1
ATOM 1502 C C . GLU B 1 89 ? 4.703 -14.398 -9.133 1 98.06 89 GLU B C 1
ATOM 1504 O O . GLU B 1 89 ? 3.508 -14.703 -9.125 1 98.06 89 GLU B O 1
ATOM 1509 N N . ALA B 1 90 ? 5.16 -13.25 -9.414 1 98.56 90 ALA B N 1
ATOM 1510 C CA . ALA B 1 90 ? 4.266 -12.219 -9.93 1 98.56 90 ALA B CA 1
ATOM 1511 C C . ALA B 1 90 ? 4.617 -11.852 -11.367 1 98.56 90 ALA B C 1
ATOM 1513 O O . ALA B 1 90 ? 5.797 -11.75 -11.711 1 98.56 90 ALA B O 1
ATOM 1514 N N . LEU B 1 91 ? 3.619 -11.703 -12.156 1 98.31 91 LEU B N 1
ATOM 1515 C CA . LEU B 1 91 ? 3.791 -11.219 -13.516 1 98.31 91 LEU B CA 1
ATOM 1516 C C . LEU B 1 91 ? 2.859 -10.047 -13.805 1 98.31 91 LEU B C 1
ATOM 1518 O O . LEU B 1 91 ? 1.714 -10.031 -13.352 1 98.31 91 LEU B O 1
ATOM 1522 N N . PRO B 1 92 ? 3.35 -9.07 -14.609 1 98.62 92 PRO B N 1
ATOM 1523 C CA . PRO B 1 92 ? 2.473 -7.945 -14.93 1 98.62 92 PRO B CA 1
ATOM 1524 C C . PRO B 1 92 ? 1.418 -8.297 -15.977 1 98.62 92 PRO B C 1
ATOM 1526 O O . PRO B 1 92 ? 1.742 -8.891 -17.016 1 98.62 92 PRO B O 1
ATOM 1529 N N . VAL B 1 93 ? 0.215 -8 -15.648 1 98.38 93 VAL B N 1
ATOM 1530 C CA . VAL B 1 93 ? -0.873 -8.062 -16.625 1 98.38 93 VAL B CA 1
ATOM 1531 C C . VAL B 1 93 ? -0.945 -6.754 -17.406 1 98.38 93 VAL B C 1
ATOM 1533 O O . VAL B 1 93 ? -1.302 -6.746 -18.578 1 98.38 93 VAL B O 1
ATOM 1536 N N . LYS B 1 94 ? -0.591 -5.68 -16.75 1 98.19 94 LYS B N 1
ATOM 1537 C CA . LYS B 1 94 ? -0.512 -4.348 -17.344 1 98.19 94 LYS B CA 1
ATOM 1538 C C . LYS B 1 94 ? 0.893 -3.768 -17.219 1 98.19 94 LYS B C 1
ATOM 1540 O O . LYS B 1 94 ? 1.584 -4.023 -16.219 1 98.19 94 LYS B O 1
ATOM 1545 N N . ALA B 1 95 ? 1.256 -2.904 -18.234 1 96.62 95 ALA B N 1
ATOM 1546 C CA . ALA B 1 95 ? 2.496 -2.145 -18.094 1 96.62 95 ALA B CA 1
ATOM 1547 C C . ALA B 1 95 ? 2.447 -1.229 -16.875 1 96.62 95 ALA B C 1
ATOM 1549 O O . ALA B 1 95 ? 1.375 -0.768 -16.484 1 96.62 95 ALA B O 1
ATOM 1550 N N . GLY B 1 96 ? 3.555 -1.021 -16.281 1 97.56 96 GLY B N 1
ATOM 1551 C CA . GLY B 1 96 ? 3.641 -0.077 -15.18 1 97.56 96 GLY B CA 1
ATOM 1552 C C . GLY B 1 96 ? 3.156 -0.651 -13.867 1 97.56 96 GLY B C 1
ATOM 1553 O O . GLY B 1 96 ? 2.836 0.095 -12.938 1 97.56 96 GLY B O 1
ATOM 1554 N N . THR B 1 97 ? 3.104 -1.993 -13.719 1 98.75 97 THR B N 1
ATOM 1555 C CA . THR B 1 97 ? 2.619 -2.643 -12.5 1 98.75 97 THR B CA 1
ATOM 1556 C C . THR B 1 97 ? 3.654 -2.541 -11.383 1 98.75 97 THR B C 1
ATOM 1558 O O . THR B 1 97 ? 4.828 -2.857 -11.586 1 98.75 97 THR B O 1
ATOM 1561 N N . VAL B 1 98 ? 3.209 -2.041 -10.164 1 98.94 98 VAL B N 1
ATOM 1562 C CA . VAL B 1 98 ? 4.074 -1.892 -8.992 1 98.94 98 VAL B CA 1
ATOM 1563 C C . VAL B 1 98 ? 3.424 -2.555 -7.781 1 98.94 98 VAL B C 1
ATOM 1565 O O . VAL B 1 98 ? 2.238 -2.348 -7.516 1 98.94 98 VAL B O 1
ATOM 1568 N N . LEU B 1 99 ? 4.176 -3.389 -7.066 1 98.94 99 LEU B N 1
ATOM 1569 C CA . LEU B 1 99 ? 3.727 -4.113 -5.883 1 98.94 99 LEU B CA 1
ATOM 1570 C C . LEU B 1 99 ? 4.426 -3.598 -4.629 1 98.94 99 LEU B C 1
ATOM 1572 O O . LEU B 1 99 ? 5.586 -3.188 -4.688 1 98.94 99 LEU B O 1
ATOM 1576 N N . LEU B 1 100 ? 3.727 -3.568 -3.523 1 98.94 100 LEU B N 1
ATOM 1577 C CA . LEU B 1 100 ? 4.258 -3.301 -2.193 1 98.94 100 LEU B CA 1
ATOM 1578 C C . LEU B 1 100 ? 4.152 -4.535 -1.306 1 98.94 100 LEU B C 1
ATOM 1580 O O . LEU B 1 100 ? 3.07 -5.105 -1.15 1 98.94 100 LEU B O 1
ATOM 1584 N N . LEU B 1 101 ? 5.227 -4.992 -0.82 1 98.69 101 LEU B N 1
ATOM 1585 C CA . LEU B 1 101 ? 5.246 -6.094 0.135 1 98.69 101 LEU B CA 1
ATOM 1586 C C . LEU B 1 101 ? 5.488 -5.582 1.551 1 98.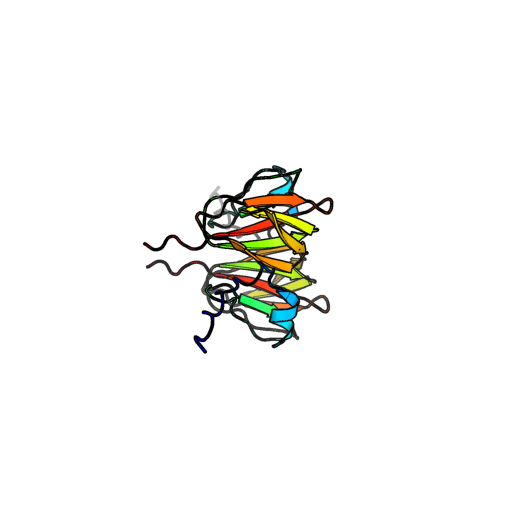69 101 LEU B C 1
ATOM 1588 O O . LEU B 1 101 ? 6.465 -4.875 1.801 1 98.69 101 LEU B O 1
ATOM 1592 N N . VAL B 1 102 ? 4.594 -5.895 2.434 1 97.94 102 VAL B N 1
ATOM 1593 C CA . VAL B 1 102 ? 4.711 -5.609 3.859 1 97.94 102 VAL B CA 1
ATOM 1594 C C . VAL B 1 102 ? 4.945 -6.91 4.629 1 97.94 102 VAL B C 1
ATOM 1596 O O . VAL B 1 102 ? 3.99 -7.598 5 1 97.94 102 VAL B O 1
ATOM 1599 N N . PRO B 1 103 ? 6.172 -7.219 4.895 1 96 103 PRO B N 1
ATOM 1600 C CA . PRO B 1 103 ? 6.438 -8.453 5.637 1 96 103 PRO B CA 1
ATOM 1601 C C . PRO B 1 103 ? 5.93 -8.398 7.074 1 96 103 PRO B C 1
ATOM 1603 O O . PRO B 1 103 ? 5.938 -7.336 7.699 1 96 103 PRO B O 1
ATOM 1606 N N . ASP B 1 104 ? 5.543 -9.602 7.52 1 93.44 104 ASP B N 1
ATOM 1607 C CA . ASP B 1 104 ? 5.277 -9.711 8.953 1 93.44 104 ASP B CA 1
ATOM 1608 C C . ASP B 1 104 ? 6.57 -9.617 9.758 1 93.44 104 ASP B C 1
ATOM 1610 O O . ASP B 1 104 ? 7.641 -9.984 9.273 1 93.44 104 ASP B O 1
ATOM 1614 N N . HIS B 1 105 ? 6.539 -8.953 10.82 1 82.38 105 HIS B N 1
ATOM 1615 C CA . HIS B 1 105 ? 7.727 -8.945 11.664 1 82.38 105 HIS B CA 1
ATOM 1616 C C . HIS B 1 105 ? 8.031 -10.336 12.2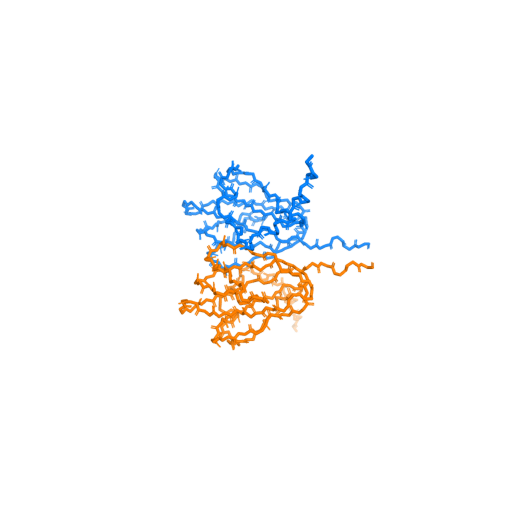03 1 82.38 105 HIS B C 1
ATOM 1618 O O . HIS B 1 105 ? 7.125 -11.047 12.648 1 82.38 105 HIS B O 1
ATOM 1624 N N . PRO B 1 106 ? 9.32 -10.719 11.938 1 63.75 106 PRO B N 1
ATOM 1625 C CA . PRO B 1 106 ? 9.68 -12.047 12.445 1 63.75 106 PRO B CA 1
ATOM 1626 C C . PRO B 1 106 ? 9.375 -12.203 13.93 1 63.75 106 PRO B C 1
ATOM 1628 O O . PRO B 1 106 ? 9.484 -11.242 14.695 1 63.75 106 PRO B O 1
ATOM 1631 N N . GLU B 1 107 ? 8.391 -12.961 14.258 1 55.59 107 GLU B N 1
ATOM 1632 C CA . GLU B 1 107 ? 8.242 -13.266 15.68 1 55.59 107 GLU B CA 1
ATOM 1633 C C . GLU B 1 107 ? 9.594 -13.469 16.344 1 55.59 107 GLU B C 1
ATOM 1635 O O . GLU B 1 107 ? 10.469 -14.148 15.812 1 55.59 107 GLU B O 1
ATOM 1640 N N . ALA B 1 108 ? 9.93 -12.609 17.297 1 42.81 108 ALA B N 1
ATOM 1641 C CA . ALA B 1 108 ? 11.117 -12.93 18.094 1 42.81 108 ALA B CA 1
ATOM 1642 C C . ALA B 1 108 ? 11.078 -14.375 18.578 1 42.81 108 ALA B C 1
ATOM 1644 O O . ALA B 1 108 ? 10.008 -14.93 18.828 1 42.81 108 ALA B O 1
#